Protein AF-0000000084929018 (afdb_homodimer)

Sequence (374 aa):
MTKAAHGTVGTSDTRLIVLRGNSASGKSSVAAGLREKFGRNLAIVAQDNLRRIVLRERDRPGGANIGLIDLTARYALDNGFHVVVEGILYADRYATMLQDLVRAHQGVTRCYYLDVPFEETVLQHATKPDAEYLTHVNEGHLRNWYREKDLLPNGLETVIDVASTLDDTVQQILAESGLDGILPIDRMTKAAHGTVGTSDTRLIVLRGNSASGKSSVAAGLREKFGRNLAIVAQDNLRRIVLRERDRPGGANIGLIDLTARYALDNGFHVVVEGILYADRYATMLQDLVRAHQGVTRCYYLDVPFEETVLQHATKPDAEYLTHVNEGHLRNWYREKDLLPNGLETVIDVASTLDDTVQQILAESGLDGILPIDR

pLDDT: mean 95.41, std 10.98, range [23.45, 99.0]

Secondary structure (DSSP, 8-state):
--------BS-TT-EEEEEEESTTSSHHHHHHHHHHHH-SSEEEEEHHIIIIIIS-----TT-HHHHHHHHHHHHHHHTT-EEEEEE---HHHHHHHHHHHHHHB-SEEEEEEEE--HHHHHHHHTT-S-HHHHHH--HHHHHHH--TT-PPGGG-EEEEETTS-HHHHHHHHHHHHTGGGS-----/--------BS-TT-EEEEEEESTTSSHHHHHHHHHHHH-SSEEEEEHHIIIIIIS-----TT-HHHHHHHHHHHHHHHTT-EEEEEE---HHHHHHHHHHHHHHB-SEEEEEEEE--HHHHHHHHTT-S-HHHHHH--HHHHHHH--TT-PPGGG-EEEEETTS-HHHHHHHHHHHHTGGGS-----

Nearest PDB structures (foldseek):
  2rhm-assembly1_A  TM=7.217E-01  e=1.029E-06  Chloroflexus aurantiacus J-10-fl
  4gp7-assembly1_B-2  TM=6.851E-01  e=2.202E-05  Acetivibrio thermocellus ATCC 27405
  3adb-assembly1_B  TM=6.236E-01  e=5.925E-06  Methanocaldococcus jannaschii DSM 2661
  4gp6-assembly1_B-2  TM=6.240E-01  e=7.608E-06  Acetivibrio thermocellus ATCC 27405
  4jst-assembly1_B  TM=6.797E-01  e=9.273E-05  Acetivibrio thermocellus ATCC 27405

Structure (mmCIF, N/CA/C/O backbone):
data_AF-0000000084929018-model_v1
#
loop_
_entity.id
_entity.type
_entity.pdbx_description
1 polymer 'Putative kinase'
#
loop_
_atom_site.group_PDB
_atom_site.id
_atom_site.type_symbol
_atom_site.label_atom_id
_atom_site.label_alt_id
_atom_site.label_comp_id
_atom_site.label_asym_id
_atom_site.label_entity_id
_atom_site.label_seq_id
_atom_site.pdbx_PDB_ins_code
_atom_site.Cartn_x
_atom_site.Cartn_y
_atom_site.Cartn_z
_atom_site.occupancy
_atom_site.B_iso_or_equiv
_atom_site.auth_seq_id
_atom_site.auth_comp_id
_atom_site.auth_asym_id
_atom_site.auth_atom_id
_atom_site.pdbx_PDB_model_num
ATOM 1 N N . MET A 1 1 ? -11.367 -5.188 27.672 1 23.45 1 MET A N 1
ATOM 2 C CA . MET A 1 1 ? -10.148 -5.742 27.078 1 23.45 1 MET A CA 1
ATOM 3 C C . MET A 1 1 ? -9.219 -4.633 26.609 1 23.45 1 MET A C 1
ATOM 5 O O . MET A 1 1 ? -9.578 -3.824 25.75 1 23.45 1 MET A O 1
ATOM 9 N N . THR A 1 2 ? -8.43 -4.074 27.453 1 24.3 2 THR A N 1
ATOM 10 C CA . THR A 1 2 ? -7.551 -2.916 27.328 1 24.3 2 THR A CA 1
ATOM 11 C C . THR A 1 2 ? -6.656 -3.045 26.109 1 24.3 2 THR A C 1
ATOM 13 O O . THR A 1 2 ? -5.949 -4.043 25.953 1 24.3 2 THR A O 1
ATOM 16 N N . LYS A 1 3 ? -6.977 -2.414 24.984 1 36 3 LYS A N 1
ATOM 17 C CA . LYS A 1 3 ? -6.199 -2.383 23.75 1 36 3 LYS A CA 1
ATOM 18 C C . LYS A 1 3 ? -4.703 -2.371 24.047 1 36 3 LYS A C 1
ATOM 20 O O . LYS A 1 3 ? -4.223 -1.533 24.812 1 36 3 LYS A O 1
ATOM 25 N N . ALA A 1 4 ? -3.992 -3.357 23.828 1 36.97 4 ALA A N 1
ATOM 26 C CA . ALA A 1 4 ? -2.574 -3.537 24.125 1 36.97 4 ALA A CA 1
ATOM 27 C C . ALA A 1 4 ? -1.819 -2.215 24.031 1 36.97 4 ALA A C 1
ATOM 29 O O . ALA A 1 4 ? -1.919 -1.512 23.016 1 36.97 4 ALA A O 1
ATOM 30 N N . ALA A 1 5 ? -1.623 -1.431 25 1 42.94 5 ALA A N 1
ATOM 31 C CA . ALA A 1 5 ? -0.753 -0.261 25.109 1 42.94 5 ALA A CA 1
ATOM 32 C C . ALA A 1 5 ? 0.385 -0.336 24.094 1 42.94 5 ALA A C 1
ATOM 34 O O . ALA A 1 5 ? 1.25 -1.212 24.188 1 42.94 5 ALA A O 1
ATOM 35 N N . HIS A 1 6 ? 0.033 -0.006 22.734 1 62.31 6 HIS A N 1
ATOM 36 C CA . HIS A 1 6 ? 1.113 -0.125 21.766 1 62.31 6 HIS A CA 1
ATOM 37 C C . HIS A 1 6 ? 2.385 0.551 22.266 1 62.31 6 HIS A C 1
ATOM 39 O O . HIS A 1 6 ? 2.344 1.691 22.734 1 62.31 6 HIS A O 1
ATOM 45 N N . GLY A 1 7 ? 3.375 -0.233 22.703 1 84.69 7 GLY A N 1
ATOM 46 C CA . GLY A 1 7 ? 4.703 0.218 23.094 1 84.69 7 GLY A CA 1
ATOM 47 C C . GLY A 1 7 ? 5.238 1.329 22.219 1 84.69 7 GLY A C 1
ATOM 48 O O . GLY A 1 7 ? 4.531 1.83 21.328 1 84.69 7 GLY A O 1
ATOM 49 N N . THR A 1 8 ? 6.238 1.938 22.594 1 97 8 THR A N 1
ATOM 50 C CA . THR A 1 8 ? 6.898 2.986 21.828 1 97 8 THR A CA 1
ATOM 51 C C . THR A 1 8 ? 7.211 2.502 20.422 1 97 8 THR A C 1
ATOM 53 O O . THR A 1 8 ? 7.293 1.297 20.172 1 97 8 THR A O 1
ATOM 56 N N . VAL A 1 9 ? 7.199 3.414 19.531 1 98.56 9 VAL A N 1
ATOM 57 C CA . VAL A 1 9 ? 7.457 3.094 18.141 1 98.56 9 VAL A CA 1
ATOM 58 C C . VAL A 1 9 ? 8.531 4.023 17.578 1 98.56 9 VAL A C 1
ATOM 60 O O . VAL A 1 9 ? 8.664 5.168 18.031 1 98.56 9 VAL A O 1
ATOM 63 N N . GLY A 1 10 ? 9.281 3.504 16.641 1 98.56 10 GLY A N 1
ATOM 64 C CA . GLY A 1 10 ? 10.359 4.293 16.078 1 98.56 10 GLY A CA 1
ATOM 65 C C . GLY A 1 10 ? 11.438 4.648 17.078 1 98.56 10 GLY A C 1
ATOM 66 O O . GLY A 1 10 ? 11.578 3.984 18.109 1 98.56 10 GLY A O 1
ATOM 67 N N . THR A 1 11 ? 12.32 5.57 16.734 1 98.44 11 THR A N 1
ATOM 68 C CA . THR A 1 11 ? 13.406 6.055 17.578 1 98.44 11 THR A CA 1
ATOM 69 C C . THR A 1 11 ? 1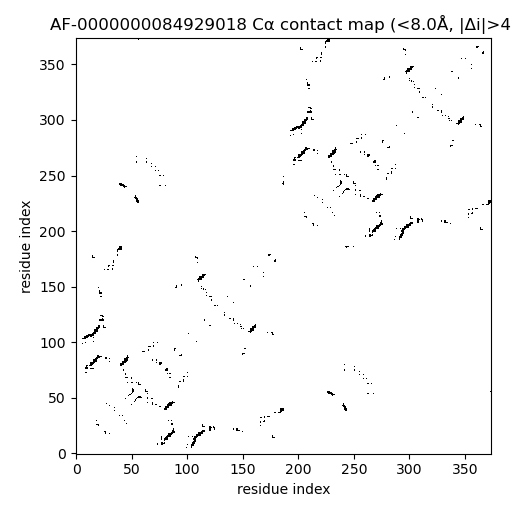3.445 7.582 17.578 1 98.44 11 THR A C 1
ATOM 71 O O . THR A 1 11 ? 12.672 8.227 16.875 1 98.44 11 THR A O 1
ATOM 74 N N . SER A 1 12 ? 14.359 8.109 18.344 1 98.12 12 SER A N 1
ATOM 75 C CA . SER A 1 12 ? 14.516 9.562 18.422 1 98.12 12 SER A CA 1
ATOM 76 C C . SER A 1 12 ? 14.953 10.141 17.078 1 98.12 12 SER A C 1
ATOM 78 O O . SER A 1 12 ? 14.812 11.336 16.828 1 98.12 12 SER A O 1
ATOM 80 N N . ASP A 1 13 ? 15.414 9.227 16.188 1 97.88 13 ASP A N 1
ATOM 81 C CA . ASP A 1 13 ? 15.945 9.695 14.906 1 97.88 13 ASP A CA 1
ATOM 82 C C . ASP A 1 13 ? 14.859 9.68 13.828 1 97.88 13 ASP A C 1
ATOM 84 O O . ASP A 1 13 ? 15.039 10.266 12.758 1 97.88 13 ASP A O 1
ATOM 88 N N . THR A 1 14 ? 13.766 9.023 14.062 1 98.69 14 THR A N 1
ATOM 89 C CA . THR A 1 14 ? 12.719 8.93 13.047 1 98.69 14 THR A CA 1
ATOM 90 C C . THR A 1 14 ? 11.781 10.133 13.125 1 98.69 14 THR A C 1
ATOM 92 O O . THR A 1 14 ? 11.617 10.727 14.195 1 98.69 14 THR A O 1
ATOM 95 N N . ARG A 1 15 ? 11.227 10.5 12.016 1 98.88 15 ARG A N 1
ATOM 96 C CA . ARG A 1 15 ? 10.227 11.562 11.898 1 98.88 15 ARG A CA 1
ATOM 97 C C . ARG A 1 15 ? 8.883 11 11.453 1 98.88 15 ARG A C 1
ATOM 99 O O . ARG A 1 15 ? 8.82 10.102 10.617 1 98.88 15 ARG A O 1
ATOM 106 N N . LEU A 1 16 ? 7.863 11.539 12.055 1 98.94 16 LEU A N 1
ATOM 107 C CA . LEU A 1 16 ? 6.488 11.203 11.688 1 98.94 16 LEU A CA 1
ATOM 108 C C . LEU A 1 16 ? 5.703 12.453 11.312 1 98.94 16 LEU A C 1
ATOM 110 O O . LEU A 1 16 ? 5.613 13.398 12.094 1 98.94 16 LEU A O 1
ATOM 114 N N . ILE A 1 17 ? 5.215 12.461 10.117 1 98.94 17 ILE A N 1
ATOM 115 C CA . ILE A 1 17 ? 4.367 13.547 9.625 1 98.94 17 ILE A CA 1
ATOM 116 C C . ILE A 1 17 ? 2.969 13.008 9.328 1 98.94 17 ILE A C 1
ATOM 118 O O . ILE A 1 17 ? 2.816 12.016 8.609 1 98.94 17 ILE A O 1
ATOM 122 N N . VAL A 1 18 ? 1.986 13.594 9.906 1 98.94 18 VAL A N 1
ATOM 123 C CA . VAL A 1 18 ? 0.594 13.297 9.586 1 98.94 18 VAL A CA 1
ATOM 124 C C . VAL A 1 18 ? -0.006 14.445 8.773 1 98.94 18 VAL A C 1
ATOM 126 O O . VAL A 1 18 ? 0.075 15.609 9.18 1 98.94 18 VAL A O 1
ATOM 129 N N . LEU A 1 19 ? -0.523 14.125 7.633 1 98.88 19 LEU A N 1
ATOM 130 C CA . LEU A 1 19 ? -1.09 15.102 6.711 1 98.88 19 LEU A CA 1
ATOM 131 C C . LEU A 1 19 ? -2.545 14.773 6.395 1 98.88 19 LEU A C 1
ATOM 133 O O . LEU A 1 19 ? -2.83 13.789 5.703 1 98.88 19 LEU A O 1
ATOM 137 N N . ARG A 1 20 ? -3.459 15.609 6.914 1 98.88 20 ARG A N 1
ATOM 138 C CA . ARG A 1 20 ? -4.891 15.414 6.707 1 98.88 20 ARG A CA 1
ATOM 139 C C . ARG A 1 20 ? -5.488 16.562 5.91 1 98.88 20 ARG A C 1
ATOM 141 O O . ARG A 1 20 ? -4.879 17.641 5.789 1 98.88 20 ARG A O 1
ATOM 148 N N . GLY A 1 21 ? -6.645 16.328 5.391 1 98.69 21 GLY A N 1
ATOM 149 C CA . GLY A 1 21 ? -7.41 17.297 4.617 1 98.69 21 GLY A CA 1
ATOM 150 C C . GLY A 1 21 ? -8.422 16.641 3.688 1 98.69 21 GLY A C 1
ATOM 151 O O . GLY A 1 21 ? -8.359 15.438 3.443 1 98.69 21 GLY A O 1
ATOM 152 N N . ASN A 1 22 ? -9.289 17.5 3.131 1 98.5 22 ASN A N 1
ATOM 153 C CA . ASN A 1 22 ? -10.336 16.984 2.256 1 98.5 22 ASN A CA 1
ATOM 154 C C . ASN A 1 22 ? -9.766 16.5 0.926 1 98.5 22 ASN A C 1
ATOM 156 O O . ASN A 1 22 ? -8.602 16.75 0.613 1 98.5 22 ASN A O 1
ATOM 160 N N . SER A 1 23 ? -10.625 15.672 0.215 1 97.44 23 SER A N 1
ATOM 161 C CA . SER A 1 23 ? -10.234 15.219 -1.117 1 97.44 23 SER A CA 1
ATOM 162 C C . SER A 1 23 ? -9.812 16.391 -2 1 97.44 23 SER A C 1
ATOM 164 O O . SER A 1 23 ? -10.445 17.438 -1.98 1 97.44 23 SER A O 1
ATOM 166 N N . ALA A 1 24 ? -8.656 16.266 -2.701 1 97.06 24 ALA A N 1
ATOM 167 C CA . ALA A 1 24 ? -8.125 17.234 -3.654 1 97.06 24 ALA A CA 1
ATOM 168 C C . ALA A 1 24 ? -7.594 18.469 -2.938 1 97.06 24 ALA A C 1
ATOM 170 O O . ALA A 1 24 ? -7.5 19.547 -3.529 1 97.06 24 ALA A O 1
ATOM 171 N N . SER A 1 25 ? -7.305 18.359 -1.598 1 97.94 25 SER A N 1
ATOM 172 C CA . SER A 1 25 ? -6.742 19.469 -0.844 1 97.94 25 SER A CA 1
ATOM 173 C C . SER A 1 25 ? -5.238 19.578 -1.061 1 97.94 25 SER A C 1
ATOM 175 O O . SER A 1 25 ? -4.613 20.562 -0.653 1 97.94 25 SER A O 1
ATOM 177 N N . GLY A 1 26 ? -4.613 18.547 -1.639 1 97.31 26 GLY A N 1
ATOM 178 C CA . GLY A 1 26 ? -3.199 18.625 -1.965 1 97.31 26 GLY A CA 1
ATOM 179 C C . GLY A 1 26 ? -2.338 17.734 -1.097 1 97.31 26 GLY A C 1
ATOM 180 O O . GLY A 1 26 ? -1.11 17.734 -1.213 1 97.31 26 GLY A O 1
ATOM 181 N N . LYS A 1 27 ? -2.908 16.891 -0.254 1 98 27 LYS A N 1
ATOM 182 C CA . LYS A 1 27 ? -2.176 16.047 0.675 1 98 27 LYS A CA 1
ATOM 183 C C . LYS A 1 27 ? -1.179 15.148 -0.064 1 98 27 LYS A C 1
ATOM 185 O O . LYS A 1 27 ? -0.004 15.086 0.304 1 98 27 LYS A O 1
ATOM 190 N N . SER A 1 28 ? -1.717 14.469 -1.092 1 97.81 28 SER A N 1
ATOM 191 C CA . SER A 1 28 ? -0.87 13.531 -1.817 1 97.81 28 SER A CA 1
ATOM 192 C C . SER A 1 28 ? 0.256 14.25 -2.551 1 97.81 28 SER A C 1
ATOM 194 O O . SER A 1 28 ? 1.373 13.734 -2.643 1 97.81 28 SER A O 1
ATOM 196 N N . SER A 1 29 ? -0.028 15.445 -3.061 1 97.69 29 SER A N 1
ATOM 197 C CA . SER A 1 29 ? 0.997 16.25 -3.721 1 97.69 29 SER A CA 1
ATOM 198 C C . SER A 1 29 ? 2.072 16.688 -2.734 1 97.69 29 SER A C 1
ATOM 200 O O . SER A 1 29 ? 3.262 16.672 -3.055 1 97.69 29 SER A O 1
ATOM 202 N N . VAL A 1 30 ? 1.636 17.094 -1.554 1 98.81 30 VAL A N 1
ATOM 203 C CA . VAL A 1 30 ? 2.594 17.5 -0.531 1 98.81 30 VAL A CA 1
ATOM 204 C C . VAL A 1 30 ? 3.459 16.312 -0.127 1 98.81 30 VAL A C 1
ATOM 206 O O . VAL A 1 30 ? 4.684 16.438 -0.027 1 98.81 30 VAL A O 1
ATOM 209 N N . ALA A 1 31 ? 2.863 15.148 0.119 1 98.88 31 ALA A N 1
ATOM 210 C CA . ALA A 1 31 ? 3.609 13.938 0.475 1 98.88 31 ALA A CA 1
ATOM 211 C C . ALA A 1 31 ? 4.633 13.594 -0.602 1 98.88 31 ALA A C 1
ATOM 213 O O . ALA A 1 31 ? 5.793 13.297 -0.295 1 98.88 31 ALA A O 1
ATOM 214 N N . ALA A 1 32 ? 4.199 13.656 -1.852 1 98.25 32 ALA A N 1
ATOM 215 C CA . ALA A 1 32 ? 5.098 13.375 -2.971 1 98.25 32 ALA A CA 1
ATOM 216 C C . ALA A 1 32 ? 6.234 14.391 -3.027 1 98.25 32 ALA A C 1
ATOM 218 O O . ALA A 1 32 ? 7.383 14.031 -3.291 1 98.25 32 ALA A O 1
ATOM 219 N N . GLY A 1 33 ? 5.863 15.664 -2.805 1 98.69 33 GLY A N 1
ATOM 220 C CA . GLY A 1 33 ? 6.875 16.719 -2.775 1 98.69 33 GLY A CA 1
ATOM 221 C C . GLY A 1 33 ? 7.91 16.516 -1.685 1 98.69 33 GLY A C 1
ATOM 222 O O . GLY A 1 33 ? 9.102 16.75 -1.902 1 98.69 33 GLY A O 1
ATOM 223 N N . LEU A 1 34 ? 7.465 16.109 -0.514 1 98.81 34 LEU A N 1
ATOM 224 C CA . LEU A 1 34 ? 8.375 15.82 0.587 1 98.81 34 LEU A CA 1
ATOM 225 C C . LEU A 1 34 ? 9.367 14.719 0.199 1 98.81 34 LEU A C 1
ATOM 227 O O . LEU A 1 34 ? 10.57 14.859 0.426 1 98.81 34 LEU A O 1
ATOM 231 N N . ARG A 1 35 ? 8.836 13.656 -0.382 1 98.38 35 ARG A N 1
ATOM 232 C CA . ARG A 1 35 ? 9.695 12.539 -0.752 1 98.38 35 ARG A CA 1
ATOM 233 C C . ARG A 1 35 ? 10.648 12.93 -1.874 1 98.38 35 ARG A C 1
ATOM 235 O O . ARG A 1 35 ? 11.805 12.492 -1.898 1 98.38 35 ARG A O 1
ATOM 242 N N . GLU A 1 36 ? 10.164 13.719 -2.816 1 97.56 36 GLU A N 1
ATOM 243 C CA . GLU A 1 36 ? 11.016 14.18 -3.908 1 97.56 36 GLU A CA 1
ATOM 244 C C . GLU A 1 36 ? 12.188 15 -3.385 1 97.56 36 GLU A C 1
ATOM 246 O O . GLU A 1 36 ? 13.328 14.812 -3.82 1 97.56 36 GLU A O 1
ATOM 251 N N . LYS A 1 37 ? 11.938 15.875 -2.492 1 97.88 37 LYS A N 1
ATOM 252 C CA . LYS A 1 37 ? 12.969 16.766 -1.959 1 97.88 37 LYS A CA 1
ATOM 253 C C . LYS A 1 37 ? 13.883 16.016 -0.99 1 97.88 37 LYS A C 1
ATOM 255 O O . LYS A 1 37 ? 15.094 16.234 -0.985 1 97.88 37 LYS A O 1
ATOM 260 N N . PHE A 1 38 ? 13.391 15.156 -0.154 1 98.12 38 PHE A N 1
ATOM 261 C CA . PHE A 1 38 ? 14.156 14.445 0.861 1 98.12 38 PHE A CA 1
ATOM 262 C C . PHE A 1 38 ? 14.945 13.297 0.238 1 98.12 38 PHE A C 1
ATOM 264 O O . PHE A 1 38 ? 16.141 13.141 0.499 1 98.12 38 PHE A O 1
ATOM 271 N N . GLY A 1 39 ? 14.133 12.453 -0.553 1 96.38 39 GLY A N 1
ATOM 272 C CA . GLY A 1 39 ? 14.734 11.273 -1.151 1 96.38 39 GLY A CA 1
ATOM 273 C C . GLY A 1 39 ? 14.273 9.977 -0.508 1 96.38 39 GLY A C 1
ATOM 274 O O . GLY A 1 39 ? 13.125 9.875 -0.06 1 96.38 39 GLY A O 1
ATOM 275 N N . ARG A 1 40 ? 15.133 8.961 -0.528 1 96 40 ARG A N 1
ATOM 276 C CA . ARG A 1 40 ? 14.766 7.648 -0.015 1 96 40 ARG A CA 1
ATOM 277 C C . ARG A 1 40 ? 14.828 7.617 1.509 1 96 40 ARG A C 1
ATOM 279 O O . ARG A 1 40 ? 15.383 8.523 2.131 1 96 40 ARG A O 1
ATOM 286 N N . ASN A 1 41 ? 14.164 6.574 2.035 1 97.75 41 ASN A N 1
ATOM 287 C CA . ASN A 1 41 ? 14.047 6.371 3.475 1 97.75 41 ASN A CA 1
ATOM 288 C C . ASN A 1 41 ? 12.93 7.219 4.074 1 97.75 41 ASN A C 1
ATOM 290 O O . ASN A 1 41 ? 12.922 7.48 5.277 1 97.75 41 ASN A O 1
ATOM 294 N N . LEU A 1 42 ? 12.062 7.738 3.289 1 98.81 42 LEU A N 1
ATOM 295 C CA . LEU A 1 42 ? 10.797 8.352 3.676 1 98.81 42 LEU A CA 1
ATOM 296 C C . LEU A 1 42 ? 9.617 7.551 3.133 1 98.81 42 LEU A C 1
ATOM 298 O O . LEU A 1 42 ? 9.336 7.586 1.934 1 98.81 42 LEU A O 1
ATOM 302 N N . ALA A 1 43 ? 8.977 6.863 4.031 1 98.94 43 ALA A N 1
ATOM 303 C CA . ALA A 1 43 ? 7.812 6.07 3.652 1 98.94 43 ALA A CA 1
ATOM 304 C C . ALA A 1 43 ? 6.559 6.938 3.594 1 98.94 43 ALA A C 1
ATOM 306 O O . ALA A 1 43 ? 6.395 7.859 4.395 1 98.94 43 ALA A O 1
ATOM 307 N N . ILE A 1 44 ? 5.738 6.668 2.629 1 98.94 44 ILE A N 1
ATOM 308 C CA . ILE A 1 44 ? 4.434 7.316 2.551 1 98.94 44 ILE A CA 1
ATOM 309 C C . ILE A 1 44 ? 3.33 6.281 2.764 1 98.94 44 ILE A C 1
ATOM 311 O O . ILE A 1 44 ? 3.182 5.348 1.971 1 98.94 44 ILE A O 1
ATOM 315 N N . VAL A 1 45 ? 2.623 6.422 3.818 1 98.94 45 VAL A N 1
ATOM 316 C CA . VAL A 1 45 ? 1.475 5.59 4.168 1 98.94 45 VAL A CA 1
ATOM 317 C C . VAL A 1 45 ? 0.182 6.348 3.869 1 98.94 45 VAL A C 1
ATOM 319 O O . VAL A 1 45 ? -0.32 7.09 4.715 1 98.94 45 VAL A O 1
ATOM 322 N N . ALA A 1 46 ? -0.331 6.102 2.697 1 98.94 46 ALA A N 1
ATOM 323 C CA . ALA A 1 46 ? -1.521 6.812 2.236 1 98.94 46 ALA A CA 1
ATOM 324 C C . ALA A 1 46 ? -2.789 6.023 2.551 1 98.94 46 ALA A C 1
ATOM 326 O O . ALA A 1 46 ? -2.865 4.824 2.277 1 98.94 46 ALA A O 1
ATOM 327 N N . GLN A 1 47 ? -3.74 6.691 3.094 1 98.75 47 GLN A N 1
ATOM 328 C CA . GLN A 1 47 ? -5.02 6.074 3.428 1 98.75 47 GLN A CA 1
ATOM 329 C C . GLN A 1 47 ? -5.602 5.332 2.23 1 98.75 47 GLN A C 1
ATOM 331 O O . GLN A 1 47 ? -6.004 4.172 2.35 1 98.75 47 GLN A O 1
ATOM 336 N N . ASP A 1 48 ? -5.637 5.98 1.065 1 97.5 48 ASP A N 1
ATOM 337 C CA . ASP A 1 48 ? -6.32 5.414 -0.093 1 97.5 48 ASP A CA 1
ATOM 338 C C . ASP A 1 48 ? -5.543 4.234 -0.667 1 97.5 48 ASP A C 1
ATOM 340 O O . ASP A 1 48 ? -6.133 3.316 -1.241 1 97.5 48 ASP A O 1
ATOM 344 N N . ASN A 1 49 ? -4.234 4.246 -0.536 1 98.62 49 ASN A N 1
ATOM 345 C CA . ASN A 1 49 ? -3.441 3.107 -0.991 1 98.62 49 ASN A CA 1
ATOM 346 C C . ASN A 1 49 ? -3.785 1.841 -0.213 1 98.62 49 ASN A C 1
ATOM 348 O O . ASN A 1 49 ? -4.043 0.793 -0.808 1 98.62 49 ASN A O 1
ATOM 352 N N . LEU A 1 50 ? -3.812 1.96 1.102 1 98.88 50 LEU A N 1
ATOM 353 C CA . LEU A 1 50 ? -4.059 0.784 1.931 1 98.88 50 LEU A CA 1
ATOM 354 C C . LEU A 1 50 ? -5.539 0.422 1.935 1 98.88 50 LEU A C 1
ATOM 356 O O . LEU A 1 50 ? -5.895 -0.755 1.852 1 98.88 50 LEU A O 1
ATOM 360 N N . ARG A 1 51 ? -6.418 1.402 1.938 1 98.56 51 ARG A N 1
ATOM 361 C CA . ARG A 1 51 ? -7.852 1.143 2.039 1 98.56 51 ARG A CA 1
ATOM 362 C C . ARG A 1 51 ? -8.422 0.674 0.703 1 98.56 51 ARG A C 1
ATOM 364 O O . ARG A 1 51 ? -9.133 -0.327 0.644 1 98.56 51 ARG A O 1
ATOM 371 N N . ARG A 1 52 ? -8.07 1.381 -0.426 1 97.19 52 ARG A N 1
ATOM 372 C CA . ARG A 1 52 ? -8.688 1.086 -1.717 1 97.19 52 ARG A CA 1
ATOM 373 C C . ARG A 1 52 ? -7.859 0.07 -2.496 1 97.19 52 ARG A C 1
ATOM 375 O O . ARG A 1 52 ? -8.398 -0.903 -3.025 1 97.19 52 ARG A O 1
ATOM 382 N N . ILE A 1 53 ? -6.562 0.293 -2.504 1 98.12 53 ILE A N 1
ATOM 383 C CA . ILE A 1 53 ? -5.727 -0.506 -3.395 1 98.12 53 ILE A CA 1
ATOM 384 C C . ILE A 1 53 ? -5.434 -1.859 -2.752 1 98.12 53 ILE A C 1
ATOM 386 O O . ILE A 1 53 ? -5.578 -2.902 -3.395 1 98.12 53 ILE A O 1
ATOM 390 N N . VAL A 1 54 ? -5.117 -1.873 -1.47 1 98.88 54 VAL A N 1
ATOM 391 C CA . VAL A 1 54 ? -4.773 -3.135 -0.823 1 98.88 54 VAL A CA 1
ATOM 392 C C . VAL A 1 54 ? -6.051 -3.867 -0.41 1 98.88 54 VAL A C 1
ATOM 394 O O . VAL A 1 54 ? -6.32 -4.973 -0.885 1 98.88 54 VAL A O 1
ATOM 397 N N . LEU A 1 55 ? -6.918 -3.227 0.347 1 98.88 55 LEU A N 1
ATOM 398 C CA . LEU A 1 55 ? -8.008 -3.943 0.997 1 98.88 55 LEU A CA 1
ATOM 399 C C . LEU A 1 55 ? -9.289 -3.855 0.168 1 98.88 55 LEU A C 1
ATOM 401 O O . LEU A 1 55 ? -10.195 -4.668 0.339 1 98.88 55 LEU A O 1
ATOM 405 N N . ARG A 1 56 ? -9.414 -2.836 -0.698 1 98.12 56 ARG A N 1
ATOM 406 C CA . ARG A 1 56 ? -10.664 -2.504 -1.379 1 98.12 56 ARG A CA 1
ATOM 407 C C . ARG A 1 56 ? -11.812 -2.404 -0.387 1 98.12 56 ARG A C 1
ATOM 409 O O . ARG A 1 56 ? -12.867 -3.018 -0.586 1 98.12 56 ARG A O 1
ATOM 416 N N . GLU A 1 57 ? -11.602 -1.628 0.641 1 98.06 57 GLU A N 1
ATOM 417 C CA . GLU A 1 57 ? -12.562 -1.425 1.723 1 98.06 57 GLU A CA 1
ATOM 418 C C . GLU A 1 57 ? -13.188 -0.036 1.649 1 98.06 57 GLU A C 1
ATOM 420 O O . GLU A 1 57 ? -12.531 0.931 1.264 1 98.06 57 GLU A O 1
ATOM 425 N N . ARG A 1 58 ? -14.43 0.062 1.998 1 96.06 58 ARG A N 1
ATOM 426 C CA . ARG A 1 58 ? -15.062 1.367 2.125 1 96.06 58 ARG A CA 1
ATOM 427 C C . ARG A 1 58 ? -14.562 2.107 3.359 1 96.06 58 ARG A C 1
ATOM 429 O O . ARG A 1 58 ? -14.031 1.492 4.285 1 96.06 58 ARG A O 1
ATOM 436 N N . ASP A 1 59 ? -14.664 3.385 3.289 1 95.56 59 ASP A N 1
ATOM 437 C CA . ASP A 1 59 ? -14.289 4.176 4.457 1 95.56 59 ASP A CA 1
ATOM 438 C C . ASP A 1 59 ? -15.406 4.195 5.492 1 95.56 59 ASP A C 1
ATOM 440 O O . ASP A 1 59 ? -16.297 5.043 5.434 1 95.56 59 ASP A O 1
ATOM 444 N N . ARG A 1 60 ? -15.312 3.271 6.461 1 95.06 60 ARG A N 1
ATOM 445 C CA . ARG A 1 60 ? -16.312 3.113 7.52 1 95.06 60 ARG A CA 1
ATOM 446 C C . ARG A 1 60 ? -15.648 3.105 8.891 1 95.06 60 ARG A C 1
ATOM 448 O O . ARG A 1 60 ? -14.469 2.785 9.023 1 95.06 60 ARG A O 1
ATOM 455 N N . PRO A 1 61 ? -16.484 3.543 9.898 1 95.56 61 PRO A N 1
ATOM 456 C CA . PRO A 1 61 ? -15.93 3.418 11.25 1 95.56 61 PRO A CA 1
ATOM 457 C C . PRO A 1 61 ? -15.531 1.986 11.602 1 95.56 61 PRO A C 1
ATOM 459 O O . PRO A 1 61 ? -16.25 1.04 11.25 1 95.56 61 PRO A O 1
ATOM 462 N N . GLY A 1 62 ? -14.383 1.856 12.156 1 95.81 62 GLY A N 1
ATOM 463 C CA . GLY A 1 62 ? -13.953 0.55 12.625 1 95.81 62 GLY A CA 1
ATOM 464 C C . GLY A 1 62 ? -13.391 -0.323 11.516 1 95.81 62 GLY A C 1
ATOM 465 O O . GLY A 1 62 ? -13.141 -1.512 11.719 1 95.81 62 GLY A O 1
ATOM 466 N N . GLY A 1 63 ? -13.234 0.178 10.344 1 97.25 63 GLY A N 1
ATOM 467 C CA . GLY A 1 63 ? -12.719 -0.595 9.227 1 97.25 63 GLY A CA 1
ATOM 468 C C . GLY A 1 63 ? -11.32 -1.131 9.477 1 97.25 63 GLY A C 1
ATOM 469 O O . GLY A 1 63 ? -10.547 -0.547 10.242 1 97.25 63 GLY A O 1
ATOM 470 N N . ALA A 1 64 ? -10.945 -2.172 8.805 1 98.44 64 ALA A N 1
ATOM 471 C CA . ALA A 1 64 ? -9.641 -2.814 8.93 1 98.44 64 ALA A CA 1
ATOM 472 C C . ALA A 1 64 ? -8.523 -1.883 8.469 1 98.44 64 ALA A C 1
ATOM 474 O O . ALA A 1 64 ? -7.398 -1.968 8.953 1 98.44 64 ALA A O 1
ATOM 475 N N . ASN A 1 65 ? -8.898 -0.974 7.539 1 98.69 65 ASN A N 1
ATOM 476 C CA . ASN A 1 65 ? -7.883 -0.074 6.996 1 98.69 65 ASN A CA 1
ATOM 477 C C . ASN A 1 65 ? -7.273 0.804 8.086 1 98.69 65 ASN A C 1
ATOM 479 O O . ASN A 1 65 ? -6.105 1.184 8 1 98.69 65 ASN A O 1
ATOM 483 N N . ILE A 1 66 ? -8.047 1.113 9.125 1 98.75 66 ILE A N 1
ATOM 484 C CA . ILE A 1 66 ? -7.559 1.969 10.203 1 98.75 66 ILE A CA 1
ATOM 485 C C . ILE A 1 66 ? -6.375 1.3 10.898 1 98.75 66 ILE A C 1
ATOM 487 O O . ILE A 1 66 ? -5.316 1.913 11.062 1 98.75 66 ILE A O 1
ATOM 491 N N . GLY A 1 67 ? -6.531 0.034 11.258 1 98.62 67 GLY A N 1
ATOM 492 C CA . GLY A 1 67 ? -5.445 -0.71 11.883 1 98.62 67 GLY A CA 1
ATOM 493 C C . GLY A 1 67 ? -4.281 -0.955 10.945 1 98.62 67 GLY A C 1
ATOM 494 O O . GLY A 1 67 ? -3.123 -0.965 11.367 1 98.62 67 GLY A O 1
ATOM 495 N N . LEU A 1 68 ? -4.57 -1.15 9.664 1 98.88 68 LEU A N 1
ATOM 496 C CA . LEU A 1 68 ? -3.506 -1.419 8.703 1 98.88 68 LEU A CA 1
ATOM 497 C C . LEU A 1 68 ? -2.623 -0.191 8.508 1 98.88 68 LEU A C 1
ATOM 499 O O . LEU A 1 68 ? -1.403 -0.313 8.375 1 98.88 68 LEU A O 1
ATOM 503 N N . ILE A 1 69 ? -3.25 0.997 8.453 1 98.88 69 ILE A N 1
ATOM 504 C CA . ILE A 1 69 ? -2.494 2.24 8.359 1 98.88 69 ILE A CA 1
ATOM 505 C C . ILE A 1 69 ? -1.563 2.373 9.57 1 98.88 69 ILE A C 1
ATOM 507 O O . ILE A 1 69 ? -0.375 2.66 9.414 1 98.88 69 ILE A O 1
ATOM 511 N N . ASP A 1 70 ? -2.117 2.105 10.75 1 98.81 70 ASP A N 1
ATOM 512 C CA . ASP A 1 70 ? -1.333 2.16 11.984 1 98.81 70 ASP A CA 1
ATOM 513 C C . ASP A 1 70 ? -0.172 1.169 11.938 1 98.81 70 ASP A C 1
ATOM 515 O O . ASP A 1 70 ? 0.978 1.54 12.18 1 98.81 70 ASP A O 1
ATOM 519 N N . LEU A 1 71 ? -0.466 -0.037 11.602 1 98.62 71 LEU A N 1
ATOM 520 C CA . LEU A 1 71 ? 0.514 -1.116 11.555 1 98.62 71 LEU A CA 1
ATOM 521 C C . LEU A 1 71 ? 1.637 -0.794 10.578 1 98.62 71 LEU A C 1
ATOM 523 O O . LEU A 1 71 ? 2.812 -1.003 10.883 1 98.62 71 LEU A O 1
ATOM 527 N N . THR A 1 72 ? 1.289 -0.285 9.438 1 98.94 72 THR A N 1
ATOM 528 C CA . THR A 1 72 ? 2.26 0.026 8.391 1 98.94 72 THR A CA 1
ATOM 529 C C . THR A 1 72 ? 3.176 1.168 8.828 1 98.94 72 THR A C 1
ATOM 531 O O . THR A 1 72 ? 4.395 1.092 8.664 1 98.94 72 THR A O 1
ATOM 534 N N . ALA A 1 73 ? 2.549 2.205 9.398 1 98.94 73 ALA A N 1
ATOM 535 C CA . ALA A 1 73 ? 3.338 3.336 9.883 1 98.94 73 ALA A CA 1
ATOM 536 C C . ALA A 1 73 ? 4.324 2.9 10.961 1 98.94 73 ALA A C 1
ATOM 538 O O . ALA A 1 73 ? 5.504 3.25 10.914 1 98.94 73 ALA A O 1
ATOM 539 N N . ARG A 1 74 ? 3.852 2.105 11.922 1 98.88 74 ARG A N 1
ATOM 540 C CA . ARG A 1 74 ? 4.699 1.631 13.008 1 98.88 74 ARG A CA 1
ATOM 541 C C . ARG A 1 74 ? 5.828 0.75 12.484 1 98.88 74 ARG A C 1
ATOM 543 O O . ARG A 1 74 ? 6.977 0.891 12.906 1 98.88 74 ARG A O 1
ATOM 550 N N . TYR A 1 75 ? 5.52 -0.115 11.602 1 98.88 75 TYR A N 1
ATOM 551 C CA . TYR A 1 75 ? 6.523 -0.999 11.023 1 98.88 75 TYR A CA 1
ATOM 552 C C . TYR A 1 75 ? 7.637 -0.198 10.359 1 98.88 75 TYR A C 1
ATOM 554 O O . TYR A 1 75 ? 8.82 -0.475 10.57 1 98.88 75 TYR A O 1
ATOM 562 N N . ALA A 1 76 ? 7.195 0.804 9.5 1 98.88 76 ALA A N 1
ATOM 563 C CA . ALA A 1 76 ? 8.18 1.626 8.805 1 98.88 76 ALA A CA 1
ATOM 564 C C . ALA A 1 76 ? 9.062 2.385 9.797 1 98.88 76 ALA A C 1
ATOM 566 O O . ALA A 1 76 ? 10.289 2.402 9.664 1 98.88 76 ALA A O 1
ATOM 567 N N . LEU A 1 77 ? 8.414 2.953 10.805 1 98.88 77 LEU A N 1
ATOM 568 C CA . LEU A 1 77 ? 9.148 3.691 11.82 1 98.88 77 LEU A CA 1
ATOM 569 C C . LEU A 1 77 ? 10.125 2.777 12.562 1 98.88 77 LEU A C 1
ATOM 571 O O . LEU A 1 77 ? 11.281 3.139 12.766 1 98.88 77 LEU A O 1
ATOM 575 N N . ASP A 1 78 ? 9.719 1.607 12.914 1 98.75 78 ASP A N 1
ATOM 576 C CA . ASP A 1 78 ? 10.531 0.662 13.664 1 98.75 78 ASP A CA 1
ATOM 577 C C . ASP A 1 78 ? 11.688 0.132 12.812 1 98.75 78 ASP A C 1
ATOM 579 O O . ASP A 1 78 ? 12.664 -0.396 13.352 1 98.75 78 ASP A O 1
ATOM 583 N N . ASN A 1 79 ? 11.5 0.234 11.539 1 98.44 79 ASN A N 1
ATOM 584 C CA . ASN A 1 79 ? 12.578 -0.183 10.641 1 98.44 79 ASN A CA 1
ATOM 585 C C . ASN A 1 79 ? 13.406 1.007 10.172 1 98.44 79 ASN A C 1
ATOM 587 O O . ASN A 1 79 ? 14.102 0.924 9.156 1 98.44 79 ASN A O 1
ATOM 591 N N . GLY A 1 80 ? 13.242 2.174 10.812 1 98.25 80 GLY A N 1
ATOM 592 C CA . GLY A 1 80 ? 14.156 3.293 10.656 1 98.25 80 GLY A CA 1
ATOM 593 C C . GLY A 1 80 ? 13.734 4.254 9.555 1 98.25 80 GLY A C 1
ATOM 594 O O . GLY A 1 80 ? 14.492 5.152 9.188 1 98.25 80 GLY A O 1
ATOM 595 N N . PHE A 1 81 ? 12.602 4.082 8.977 1 98.81 81 PHE A N 1
ATOM 596 C CA . PHE A 1 81 ? 12.094 5.035 7.996 1 98.81 81 PHE A CA 1
ATOM 597 C C . PHE A 1 81 ? 11.492 6.258 8.688 1 98.81 81 PHE A C 1
ATOM 599 O O . PHE A 1 81 ? 10.953 6.148 9.789 1 98.81 81 PHE A O 1
ATOM 606 N N . HIS A 1 82 ? 11.633 7.383 8.086 1 98.94 82 HIS A N 1
ATOM 607 C CA . HIS A 1 82 ? 10.672 8.453 8.344 1 98.94 82 HIS A CA 1
ATOM 608 C C . HIS A 1 82 ? 9.336 8.172 7.66 1 98.94 82 HIS A C 1
ATOM 610 O O . HIS A 1 82 ? 9.281 7.422 6.684 1 98.94 82 HIS A O 1
ATOM 616 N N . VAL A 1 83 ? 8.273 8.758 8.203 1 98.94 83 VAL A N 1
ATOM 617 C CA . VAL A 1 83 ? 6.977 8.336 7.691 1 98.94 83 VAL A CA 1
ATOM 618 C C . VAL A 1 83 ? 6.07 9.555 7.508 1 98.94 83 VAL A C 1
ATOM 620 O O . VAL A 1 83 ? 6.016 10.43 8.375 1 98.94 83 VAL A O 1
ATOM 623 N N . VAL A 1 84 ? 5.426 9.617 6.379 1 99 84 VAL A N 1
ATOM 624 C CA . VAL A 1 84 ? 4.277 10.484 6.156 1 99 84 VAL A CA 1
ATOM 625 C C . VAL A 1 84 ? 3 9.648 6.098 1 99 84 VAL A C 1
ATOM 627 O O . VAL A 1 84 ? 2.869 8.766 5.25 1 99 84 VAL A O 1
ATOM 630 N N . VAL A 1 85 ? 2.113 9.875 7.008 1 98.94 85 VAL A N 1
ATOM 631 C CA . VAL A 1 85 ? 0.759 9.344 6.922 1 98.94 85 VAL A CA 1
ATOM 632 C C . VAL A 1 85 ? -0.174 10.391 6.324 1 98.94 85 VAL A C 1
ATOM 634 O O . VAL A 1 85 ? -0.275 11.508 6.84 1 98.94 85 VAL A O 1
ATOM 637 N N . GLU A 1 86 ? -0.844 10.039 5.219 1 98.88 86 GLU A N 1
ATOM 638 C CA . GLU A 1 86 ? -1.678 11.086 4.633 1 98.88 86 GLU A CA 1
ATOM 639 C C . GLU A 1 86 ? -3.029 10.531 4.191 1 98.88 86 GLU A C 1
ATOM 641 O O . GLU A 1 86 ? -3.127 9.367 3.785 1 98.88 86 GLU A O 1
ATOM 646 N N . GLY A 1 87 ? -4.039 11.281 4.238 1 98.81 87 GLY A N 1
ATOM 647 C CA . GLY A 1 87 ? -5.395 10.961 3.82 1 98.81 87 GLY A CA 1
ATOM 648 C C . GLY A 1 87 ? -6.434 11.93 4.344 1 98.81 87 GLY A C 1
ATOM 649 O O . GLY A 1 87 ? -6.102 12.859 5.082 1 98.81 87 GLY A O 1
ATOM 650 N N . ILE A 1 88 ? -7.637 11.75 3.859 1 98.75 88 ILE A N 1
ATOM 651 C CA . ILE A 1 88 ? -8.719 12.492 4.504 1 98.75 88 ILE A CA 1
ATOM 652 C C . ILE A 1 88 ? -8.711 12.211 6.008 1 98.75 88 ILE A C 1
ATOM 654 O O . ILE A 1 88 ? -8.633 13.133 6.816 1 98.75 88 ILE A O 1
ATOM 658 N N . LEU A 1 89 ? -8.742 10.898 6.363 1 98.56 89 LEU A N 1
ATOM 659 C CA . LEU A 1 89 ? -8.578 10.492 7.75 1 98.56 89 LEU A CA 1
ATOM 660 C C . LEU A 1 89 ? -9.492 11.289 8.672 1 98.56 89 LEU A C 1
ATOM 662 O O . LEU A 1 89 ? -9.023 11.992 9.562 1 98.56 89 LEU A O 1
ATOM 666 N N . TYR A 1 90 ? -10.734 11.047 8.461 1 98.69 90 TYR A N 1
ATOM 667 C CA . TYR A 1 90 ? -11.75 11.75 9.242 1 98.69 90 TYR A CA 1
ATOM 668 C C . TYR A 1 90 ? -11.438 11.68 10.734 1 98.69 90 TYR A C 1
ATOM 670 O O . TYR A 1 90 ? -11.125 10.609 11.258 1 98.69 90 TYR A O 1
ATOM 678 N N . ALA A 1 91 ? -11.625 12.805 11.359 1 98.25 91 ALA A N 1
ATOM 679 C CA . ALA A 1 91 ? -11.32 12.867 12.781 1 98.25 91 ALA A CA 1
ATOM 680 C C . ALA A 1 91 ? -12.156 11.859 13.57 1 98.25 91 ALA A C 1
ATOM 682 O O . ALA A 1 91 ? -11.641 11.156 14.445 1 98.25 91 ALA A O 1
ATOM 683 N N . ASP A 1 92 ? -13.383 11.68 13.242 1 96.88 92 ASP A N 1
ATOM 684 C CA . ASP A 1 92 ? -14.281 10.82 14.008 1 96.88 92 ASP A CA 1
ATOM 685 C C . ASP A 1 92 ? -13.945 9.344 13.805 1 96.88 92 ASP A C 1
ATOM 687 O O . ASP A 1 92 ? -14.414 8.484 14.547 1 96.88 92 ASP A O 1
ATOM 691 N N . ARG A 1 93 ? -13.102 9.102 12.852 1 97.31 93 ARG A N 1
ATOM 692 C CA . ARG A 1 93 ? -12.82 7.703 12.531 1 97.31 93 ARG A CA 1
ATOM 693 C C . ARG A 1 93 ? -11.375 7.352 12.859 1 97.31 93 ARG A C 1
ATOM 695 O O . ARG A 1 93 ? -11.094 6.27 13.383 1 97.31 93 ARG A O 1
ATOM 702 N N . TYR A 1 94 ? -10.508 8.305 12.578 1 98.19 94 TYR A N 1
ATOM 703 C CA . TYR A 1 94 ? -9.086 7.965 12.617 1 98.19 94 TYR A CA 1
ATOM 704 C C . TYR A 1 94 ? -8.391 8.641 13.789 1 98.19 94 TYR A C 1
ATOM 706 O O . TYR A 1 94 ? -7.223 8.367 14.07 1 98.19 94 TYR A O 1
ATOM 714 N N . ALA A 1 95 ? -9.078 9.492 14.562 1 98.12 95 ALA A N 1
ATOM 715 C CA . ALA A 1 95 ? -8.438 10.312 15.578 1 98.12 95 ALA A CA 1
ATOM 716 C C . ALA A 1 95 ? -7.738 9.445 16.625 1 98.12 95 ALA A C 1
ATOM 718 O O . ALA A 1 95 ? -6.586 9.711 16.984 1 98.12 95 ALA A O 1
ATOM 719 N N . THR A 1 96 ? -8.414 8.453 17.094 1 97.62 96 THR A N 1
ATOM 720 C CA . THR A 1 96 ? -7.832 7.613 18.141 1 97.62 96 THR A CA 1
ATOM 721 C C . THR A 1 96 ? -6.555 6.941 17.656 1 97.62 96 THR A C 1
ATOM 723 O O . THR A 1 96 ? -5.527 6.977 18.328 1 97.62 96 THR A O 1
ATOM 726 N N . MET A 1 97 ? -6.613 6.398 16.516 1 98.19 97 MET A N 1
ATOM 727 C CA . MET A 1 97 ? -5.461 5.723 15.93 1 98.19 97 MET A CA 1
ATOM 728 C C . MET A 1 97 ? -4.305 6.695 15.727 1 98.19 97 MET A C 1
ATOM 730 O O . MET A 1 97 ? -3.164 6.398 16.094 1 98.19 97 MET A O 1
ATOM 734 N N . LEU A 1 98 ? -4.578 7.871 15.195 1 98.56 98 LEU A N 1
ATOM 735 C CA . LEU A 1 98 ? -3.545 8.859 14.914 1 98.56 98 LEU A CA 1
ATOM 736 C C . LEU A 1 98 ? -2.926 9.375 16.219 1 98.56 98 LEU A C 1
ATOM 738 O O . LEU A 1 98 ? -1.704 9.508 16.312 1 98.56 98 LEU A O 1
ATOM 742 N N . GLN A 1 99 ? -3.797 9.641 17.188 1 98.25 99 GLN A N 1
ATOM 743 C CA . GLN A 1 99 ? -3.301 10.141 18.453 1 98.25 99 GLN A CA 1
ATOM 744 C C . GLN A 1 99 ? -2.428 9.102 19.156 1 98.25 99 GLN A C 1
ATOM 746 O O . GLN A 1 99 ? -1.404 9.445 19.75 1 98.25 99 GLN A O 1
ATOM 751 N N . ASP A 1 100 ? -2.805 7.852 19.078 1 98.12 100 ASP A N 1
ATOM 752 C CA . ASP A 1 100 ? -2.008 6.773 19.656 1 98.12 100 ASP A CA 1
ATOM 753 C C . ASP A 1 100 ? -0.649 6.66 18.969 1 98.12 100 ASP A C 1
ATOM 755 O O . ASP A 1 100 ? 0.375 6.48 19.625 1 98.12 100 ASP A O 1
ATOM 759 N N . LEU A 1 101 ? -0.664 6.742 17.672 1 98.62 101 LEU A N 1
ATOM 760 C CA . LEU A 1 101 ? 0.574 6.676 16.906 1 98.62 101 LEU A CA 1
ATOM 761 C C . LEU A 1 101 ? 1.499 7.836 17.266 1 98.62 101 LEU A C 1
ATOM 763 O O . LEU A 1 101 ? 2.695 7.633 17.484 1 98.62 101 LEU A O 1
ATOM 767 N N . VAL A 1 102 ? 0.924 9.023 17.359 1 98.44 102 VAL A N 1
ATOM 768 C CA . VAL A 1 102 ? 1.676 10.227 17.688 1 98.44 102 VAL A CA 1
ATOM 769 C C . VAL A 1 102 ? 2.271 10.102 19.094 1 98.44 102 VAL A C 1
ATOM 771 O O . VAL A 1 102 ? 3.449 10.406 19.297 1 98.44 102 VAL A O 1
ATOM 774 N N . ARG A 1 103 ? 1.497 9.617 20.016 1 97.75 103 ARG A N 1
ATOM 775 C CA . ARG A 1 103 ? 1.944 9.477 21.391 1 97.75 103 ARG A CA 1
ATOM 776 C C . ARG A 1 103 ? 3.057 8.438 21.5 1 97.75 103 ARG A C 1
ATOM 778 O O . ARG A 1 103 ? 3.996 8.609 22.297 1 97.75 103 ARG A O 1
ATOM 785 N N . ALA A 1 104 ? 2.957 7.43 20.719 1 98.62 104 ALA A N 1
ATOM 786 C CA . ALA A 1 104 ? 3.881 6.301 20.812 1 98.62 104 ALA A CA 1
ATOM 787 C C . ALA A 1 104 ? 5.215 6.629 20.141 1 98.62 104 ALA A C 1
ATOM 789 O O . ALA A 1 104 ? 6.242 6.027 20.469 1 98.62 104 ALA A O 1
ATOM 790 N N . HIS A 1 105 ? 5.246 7.508 19.203 1 98.88 105 HIS A N 1
ATOM 791 C CA . HIS A 1 105 ? 6.441 7.766 18.406 1 98.88 105 HIS A CA 1
ATOM 792 C C . HIS A 1 105 ? 7.516 8.461 19.234 1 98.88 105 HIS A C 1
ATOM 794 O O . HIS A 1 105 ? 7.242 9.469 19.891 1 98.88 105 HIS A O 1
ATOM 800 N N . GLN A 1 106 ? 8.688 8 19.094 1 98.75 106 GLN A N 1
ATOM 801 C CA . GLN A 1 106 ? 9.773 8.422 19.969 1 98.75 106 GLN A CA 1
ATOM 802 C C . GLN A 1 106 ? 10.484 9.648 19.406 1 98.75 106 GLN A C 1
ATOM 804 O O . GLN A 1 106 ? 11.234 10.32 20.125 1 98.75 106 GLN A O 1
ATOM 809 N N . GLY A 1 107 ? 10.297 9.945 18.172 1 98.75 107 GLY A N 1
ATOM 810 C CA . GLY A 1 107 ? 10.977 11.062 17.531 1 98.75 107 GLY A CA 1
ATOM 811 C C . GLY A 1 107 ? 10.094 12.281 17.359 1 98.75 107 GLY A C 1
ATOM 812 O O . GLY A 1 107 ? 9.094 12.438 18.062 1 98.75 107 GLY A O 1
ATOM 813 N N . VAL A 1 108 ? 10.445 13.141 16.469 1 98.75 108 VAL A N 1
ATOM 814 C CA . VAL A 1 108 ? 9.68 14.352 16.188 1 98.75 108 VAL A CA 1
ATOM 815 C C . VAL A 1 108 ? 8.445 14 15.359 1 98.75 108 VAL A C 1
ATOM 817 O O . VAL A 1 108 ? 8.562 13.336 14.328 1 98.75 108 VAL A O 1
ATOM 820 N N . THR A 1 109 ? 7.359 14.422 15.828 1 98.81 109 THR A N 1
ATOM 821 C CA . THR A 1 109 ? 6.102 14.242 15.117 1 98.81 109 THR A CA 1
ATOM 822 C C . THR A 1 109 ? 5.469 15.594 14.797 1 98.81 109 THR A C 1
ATOM 824 O O . THR A 1 109 ? 5.457 16.5 15.641 1 98.81 109 THR A O 1
ATOM 827 N N . ARG A 1 110 ? 5.012 15.734 13.594 1 98.88 110 ARG A N 1
ATOM 828 C CA . ARG A 1 110 ? 4.277 16.922 13.18 1 98.88 110 ARG A CA 1
ATOM 829 C C . ARG A 1 110 ? 2.98 16.547 12.477 1 98.88 110 ARG A C 1
ATOM 831 O O . ARG A 1 110 ? 2.965 15.648 11.625 1 98.88 110 ARG A O 1
ATOM 838 N N . CYS A 1 111 ? 1.916 17.219 12.852 1 98.94 111 CYS A N 1
ATOM 839 C CA . CYS A 1 111 ? 0.605 16.984 12.258 1 98.94 111 CYS A CA 1
ATOM 840 C C . CYS A 1 111 ? 0.09 18.25 11.562 1 98.94 111 CYS A C 1
ATOM 842 O O . CYS A 1 111 ? 0.2 19.344 12.109 1 98.94 111 CYS A O 1
ATOM 844 N N . TYR A 1 112 ? -0.456 18.062 10.383 1 98.94 112 TYR A N 1
ATOM 845 C CA . TYR A 1 112 ? -0.957 19.172 9.602 1 98.94 112 TYR A CA 1
ATOM 846 C C . TYR A 1 112 ? -2.354 18.891 9.062 1 98.94 112 TYR A C 1
ATOM 848 O O . TYR A 1 112 ? -2.689 17.734 8.781 1 98.94 112 TYR A O 1
ATOM 856 N N . TYR A 1 113 ? -3.139 19.938 8.906 1 98.88 113 TYR A N 1
ATOM 857 C CA . TYR A 1 113 ? -4.418 19.906 8.211 1 98.88 113 TYR A CA 1
ATOM 858 C C . TYR A 1 113 ? -4.457 20.938 7.09 1 98.88 113 TYR A C 1
ATOM 860 O O . TYR A 1 113 ? -4.301 22.141 7.332 1 98.88 113 TYR A O 1
ATOM 868 N N . LEU A 1 114 ? -4.559 20.469 5.891 1 98.81 114 LEU A N 1
ATOM 869 C CA . LEU A 1 114 ? -4.699 21.375 4.758 1 98.81 114 LEU A CA 1
ATOM 870 C C . LEU A 1 114 ? -6.133 21.891 4.656 1 98.81 114 LEU A C 1
ATOM 872 O O . LEU A 1 114 ? -7.031 21.172 4.23 1 98.81 114 LEU A O 1
ATOM 876 N N . ASP A 1 115 ? -6.289 23.109 5.004 1 98.44 115 ASP A N 1
ATOM 877 C CA . ASP A 1 115 ? -7.594 23.75 5.016 1 98.44 115 ASP A CA 1
ATOM 878 C C . ASP A 1 115 ? -7.871 24.453 3.684 1 98.44 115 ASP A C 1
ATOM 880 O O . ASP A 1 115 ? -7.582 25.641 3.525 1 98.44 115 ASP A O 1
ATOM 884 N N . VAL A 1 116 ? -8.5 23.719 2.814 1 98.38 116 VAL A N 1
ATOM 885 C CA . VAL A 1 116 ? -8.82 24.219 1.476 1 98.38 116 VAL A CA 1
ATOM 886 C C . VAL A 1 116 ? -10.328 24.281 1.294 1 98.38 116 VAL A C 1
ATOM 888 O O . VAL A 1 116 ? -11.031 23.281 1.488 1 98.38 116 VAL A O 1
ATOM 891 N N . PRO A 1 117 ? -10.875 25.469 0.917 1 98.12 117 PRO A N 1
ATOM 892 C CA . PRO A 1 117 ? -12.32 25.594 0.725 1 98.12 117 PRO A CA 1
ATOM 893 C C . PRO A 1 117 ? -12.859 24.656 -0.35 1 98.12 117 PRO A C 1
ATOM 895 O O . PRO A 1 117 ? -12.141 24.312 -1.289 1 98.12 117 PRO A O 1
ATOM 898 N N . PHE A 1 118 ? -14.148 24.297 -0.215 1 98.19 118 PHE A N 1
ATOM 899 C CA . PHE A 1 118 ? -14.781 23.328 -1.103 1 98.19 118 PHE A CA 1
ATOM 900 C C . PHE A 1 118 ? -14.625 23.75 -2.561 1 98.19 118 PHE A C 1
ATOM 902 O O . PHE A 1 118 ? -14.273 22.938 -3.412 1 98.19 118 PHE A O 1
ATOM 909 N N . GLU A 1 119 ? -14.883 25.016 -2.83 1 97.81 119 GLU A N 1
ATOM 910 C CA . GLU A 1 119 ? -14.828 25.5 -4.207 1 97.81 119 GLU A CA 1
ATOM 911 C C . GLU A 1 119 ? -13.445 25.266 -4.812 1 97.81 119 GLU A C 1
ATOM 913 O O . GLU A 1 119 ? -13.328 24.922 -5.988 1 97.81 119 GLU A O 1
ATOM 918 N N . GLU A 1 120 ? -12.453 25.469 -3.984 1 97.31 120 GLU A N 1
ATOM 919 C CA . GLU A 1 120 ? -11.086 25.25 -4.441 1 97.31 120 GLU A CA 1
ATOM 920 C C . GLU A 1 120 ? -10.797 23.766 -4.66 1 97.31 120 GLU A C 1
ATOM 922 O O . GLU A 1 120 ? -10.07 23.406 -5.582 1 97.31 120 GLU A O 1
ATOM 927 N N . THR A 1 121 ? -11.32 22.859 -3.83 1 97.31 121 THR A N 1
ATOM 928 C CA . THR A 1 121 ? -11.102 21.422 -3.996 1 97.31 121 THR A CA 1
ATOM 929 C C . THR A 1 121 ? -11.703 20.938 -5.309 1 97.31 121 THR A C 1
ATOM 931 O O . THR A 1 121 ? -11.141 20.047 -5.969 1 97.31 121 THR A O 1
ATOM 934 N N . VAL A 1 122 ? -12.836 21.5 -5.684 1 97.62 122 VAL A N 1
ATOM 935 C CA . VAL A 1 122 ? -13.492 21.125 -6.93 1 97.62 122 VAL A CA 1
ATOM 936 C C . VAL A 1 122 ? -12.594 21.469 -8.109 1 97.62 122 VAL A C 1
ATOM 938 O O . VAL A 1 122 ? -12.406 20.672 -9.023 1 97.62 122 VAL A O 1
ATOM 941 N N . LEU A 1 123 ? -12.039 22.672 -8.039 1 96.69 123 LEU A N 1
ATOM 942 C CA . LEU A 1 123 ? -11.141 23.125 -9.094 1 96.69 123 LEU A CA 1
ATOM 943 C C . LEU A 1 123 ? -9.906 22.234 -9.18 1 96.69 123 LEU A C 1
ATOM 945 O O . LEU A 1 123 ? -9.508 21.812 -10.273 1 96.69 123 LEU A O 1
ATOM 949 N N . GLN A 1 124 ? -9.305 21.922 -8.07 1 95.88 124 GLN A N 1
ATOM 950 C CA . GLN A 1 124 ? -8.109 21.078 -8.008 1 95.88 124 GLN A CA 1
ATOM 951 C C . GLN A 1 124 ? -8.414 19.656 -8.484 1 95.88 124 GLN A C 1
ATOM 953 O O . GLN A 1 124 ? -7.598 19.047 -9.172 1 95.88 124 GLN A O 1
ATOM 958 N N . HIS A 1 125 ? -9.586 19.141 -8.109 1 96.62 125 HIS A N 1
ATOM 959 C CA . HIS A 1 125 ? -10 17.812 -8.516 1 96.62 125 HIS A CA 1
ATOM 960 C C . HIS A 1 125 ? -10.023 17.688 -10.039 1 96.62 125 HIS A C 1
ATOM 962 O O . HIS A 1 125 ? -9.578 16.672 -10.594 1 96.62 125 HIS A O 1
ATOM 968 N N . ALA A 1 126 ? -10.43 18.688 -10.695 1 95.12 126 ALA A N 1
ATOM 969 C CA . ALA A 1 126 ? -10.594 18.688 -12.148 1 95.12 126 ALA A CA 1
ATOM 970 C C . ALA A 1 126 ? -9.242 18.594 -12.852 1 95.12 126 ALA A C 1
ATOM 972 O O . ALA A 1 126 ? -9.18 18.25 -14.039 1 95.12 126 ALA A O 1
ATOM 973 N N . THR A 1 127 ? -8.148 18.906 -12.141 1 93.31 127 THR A N 1
ATOM 974 C CA . THR A 1 127 ? -6.82 18.938 -12.75 1 93.31 127 THR A CA 1
ATOM 975 C C . THR A 1 127 ? -6.109 17.594 -12.578 1 93.31 127 THR A C 1
ATOM 977 O O . THR A 1 127 ? -5.016 17.391 -13.109 1 93.31 127 THR A O 1
ATOM 980 N N . LYS A 1 128 ? -6.691 16.594 -11.852 1 91 128 LYS A N 1
ATOM 981 C CA . LYS A 1 128 ? -6.051 15.297 -11.641 1 91 128 LYS A CA 1
ATOM 982 C C . LYS A 1 128 ? -5.801 14.586 -12.961 1 91 128 LYS A C 1
ATOM 984 O O . LYS A 1 128 ? -6.637 14.633 -13.867 1 91 128 LYS A O 1
ATOM 989 N N . PRO A 1 129 ? -4.648 13.906 -13.078 1 85.25 129 PRO A N 1
ATOM 990 C CA . PRO A 1 129 ? -4.281 13.289 -14.359 1 85.25 129 PRO A CA 1
ATOM 991 C C . PRO A 1 129 ? -5.039 11.992 -14.625 1 85.25 129 PRO A C 1
ATOM 993 O O . PRO A 1 129 ? -5.039 11.5 -15.758 1 85.25 129 PRO A O 1
ATOM 996 N N . ASP A 1 130 ? -5.758 11.453 -13.727 1 86.25 130 ASP A N 1
ATOM 997 C CA . ASP A 1 130 ? -6.434 10.164 -13.859 1 86.25 130 ASP A CA 1
ATOM 998 C C . ASP A 1 130 ? -7.832 10.344 -14.453 1 86.25 130 ASP A C 1
ATOM 1000 O O . ASP A 1 130 ? -8.805 10.547 -13.711 1 86.25 130 ASP A O 1
ATOM 1004 N N . ALA A 1 131 ? -7.961 10.07 -15.672 1 86 131 ALA A N 1
ATOM 1005 C CA . ALA A 1 131 ? -9.227 10.281 -16.375 1 86 131 ALA A CA 1
ATOM 1006 C C . ALA A 1 131 ? -10.297 9.312 -15.883 1 86 131 ALA A C 1
ATOM 1008 O O . ALA A 1 131 ? -11.469 9.688 -15.75 1 86 131 ALA A O 1
ATOM 1009 N N . GLU A 1 132 ? -9.836 8.141 -15.641 1 85.44 132 GLU A N 1
ATOM 1010 C CA . GLU A 1 132 ? -10.797 7.152 -15.156 1 85.44 132 GLU A CA 1
ATOM 1011 C C . GLU A 1 132 ? -11.344 7.539 -13.789 1 85.44 132 GLU A C 1
ATOM 1013 O O . GLU A 1 132 ? -12.547 7.402 -13.531 1 85.44 132 GLU A O 1
ATOM 1018 N N . TYR A 1 133 ? -10.492 8.023 -13 1 88.19 133 TYR A N 1
ATOM 1019 C CA . TYR A 1 133 ? -10.906 8.484 -11.68 1 88.19 133 TYR A CA 1
ATOM 1020 C C . TYR A 1 133 ? -11.898 9.633 -11.781 1 88.19 133 TYR A C 1
ATOM 1022 O O . TYR A 1 133 ? -12.891 9.664 -11.055 1 88.19 133 TYR A O 1
ATOM 1030 N N . LEU A 1 134 ? -11.711 10.523 -12.711 1 90.75 134 LEU A N 1
ATOM 1031 C CA . LEU A 1 134 ? -12.555 11.703 -12.875 1 90.75 134 LEU A CA 1
ATOM 1032 C C . LEU A 1 134 ? -13.938 11.312 -13.383 1 90.75 134 LEU A C 1
ATOM 1034 O O . LEU A 1 134 ? -14.922 12.016 -13.133 1 90.75 134 LEU A O 1
ATOM 1038 N N . THR A 1 135 ? -13.977 10.156 -14.047 1 92.19 135 THR A N 1
ATOM 1039 C CA . THR A 1 135 ? -15.266 9.672 -14.547 1 92.19 135 THR A CA 1
ATOM 1040 C C . THR A 1 135 ? -16.094 9.094 -13.414 1 92.19 135 THR A C 1
ATOM 1042 O O . THR A 1 135 ? -17.328 9.117 -13.461 1 92.19 135 THR A O 1
ATOM 1045 N N . HIS A 1 136 ? -15.438 8.711 -12.336 1 91.56 136 HIS A N 1
ATOM 1046 C CA . HIS A 1 136 ? -16.141 7.996 -11.273 1 91.56 136 HIS A CA 1
ATOM 1047 C C . HIS A 1 136 ? -16.344 8.891 -10.055 1 91.56 136 HIS A C 1
ATOM 1049 O O . HIS A 1 136 ? -17.188 8.586 -9.203 1 91.56 136 HIS A O 1
ATOM 1055 N N . VAL A 1 137 ? -15.578 9.938 -9.922 1 94.38 137 VAL A N 1
ATOM 1056 C CA . VAL A 1 137 ? -15.688 10.859 -8.797 1 94.38 137 VAL A CA 1
ATOM 1057 C C . VAL A 1 137 ? -16.062 12.25 -9.305 1 94.38 137 VAL A C 1
ATOM 1059 O O . VAL A 1 137 ? -15.266 12.914 -9.961 1 94.38 137 VAL A O 1
ATOM 1062 N N . ASN A 1 138 ? -17.25 12.648 -8.977 1 94.25 138 ASN A N 1
ATOM 1063 C CA . ASN A 1 138 ? -17.75 13.953 -9.406 1 94.25 138 ASN A CA 1
ATOM 1064 C C . ASN A 1 138 ? -17.891 14.906 -8.227 1 94.25 138 ASN A C 1
ATOM 1066 O O . ASN A 1 138 ? -17.516 14.57 -7.098 1 94.25 138 ASN A O 1
ATOM 1070 N N . GLU A 1 139 ? -18.375 16.062 -8.492 1 95.62 139 GLU A N 1
ATOM 1071 C CA . GLU A 1 139 ? -18.516 17.094 -7.469 1 95.62 139 GLU A CA 1
ATOM 1072 C C . GLU A 1 139 ? -19.406 16.625 -6.32 1 95.62 139 GLU A C 1
ATOM 1074 O O . GLU A 1 139 ? -19.172 16.969 -5.164 1 95.62 139 GLU A O 1
ATOM 1079 N N . GLY A 1 140 ? -20.422 15.883 -6.645 1 96.69 140 GLY A N 1
ATOM 1080 C CA . GLY A 1 140 ? -21.297 15.336 -5.613 1 96.69 140 GLY A CA 1
ATOM 1081 C C . GLY A 1 140 ? -20.547 14.461 -4.617 1 96.69 140 GLY A C 1
ATOM 1082 O O . GLY A 1 140 ? -20.781 14.547 -3.412 1 96.69 140 GLY A O 1
ATOM 1083 N N . HIS A 1 141 ? -19.641 13.625 -5.098 1 96.5 141 HIS A N 1
ATOM 1084 C CA . HIS A 1 141 ? -18.812 12.82 -4.223 1 96.5 141 HIS A CA 1
ATOM 1085 C C . HIS A 1 141 ? -17.953 13.703 -3.316 1 96.5 141 HIS A C 1
ATOM 1087 O O . HIS A 1 141 ? -17.891 13.477 -2.105 1 96.5 141 HIS A O 1
ATOM 1093 N N . LEU A 1 142 ? -17.375 14.711 -3.947 1 97.44 142 LEU A N 1
ATOM 1094 C CA . LEU A 1 142 ? -16.516 15.625 -3.188 1 97.44 142 LEU A CA 1
ATOM 1095 C C . LEU A 1 142 ? -17.312 16.312 -2.076 1 97.44 142 LEU A C 1
ATOM 1097 O O . LEU A 1 142 ? -16.812 16.453 -0.957 1 97.44 142 LEU A O 1
ATOM 1101 N N . ARG A 1 143 ? -18.5 16.719 -2.398 1 97.75 143 ARG A N 1
ATOM 1102 C CA . ARG A 1 143 ? -19.359 17.391 -1.424 1 97.75 143 ARG A CA 1
ATOM 1103 C C . ARG A 1 143 ? -19.703 16.453 -0.267 1 97.75 143 ARG A C 1
ATOM 1105 O O . ARG A 1 143 ? -19.688 16.875 0.895 1 97.75 143 ARG A O 1
ATOM 1112 N N . ASN A 1 144 ? -19.969 15.219 -0.622 1 97.06 144 ASN A N 1
ATOM 1113 C CA . ASN A 1 144 ? -20.328 14.234 0.396 1 97.06 144 ASN A CA 1
ATOM 1114 C C . ASN A 1 144 ? -19.141 13.945 1.328 1 97.06 144 ASN A C 1
ATOM 1116 O O . ASN A 1 144 ? -19.344 13.641 2.506 1 97.06 144 ASN A O 1
ATOM 1120 N N . TRP A 1 145 ? -17.984 14.125 0.803 1 97.19 145 TRP A N 1
ATOM 1121 C CA . TRP A 1 145 ? -16.781 13.789 1.568 1 97.19 145 TRP A CA 1
ATOM 1122 C C . TRP A 1 145 ? -16.281 15 2.348 1 97.19 145 TRP A C 1
ATOM 1124 O O . TRP A 1 145 ? -15.523 14.852 3.314 1 97.19 145 TRP A O 1
ATOM 1134 N N . TYR A 1 146 ? -16.703 16.156 1.933 1 98.56 146 TYR A N 1
ATOM 1135 C CA . TYR A 1 146 ? -16.109 17.391 2.453 1 98.56 146 TYR A CA 1
ATOM 1136 C C . TYR A 1 146 ? -16.578 17.656 3.883 1 98.56 146 TYR A C 1
ATOM 1138 O O . TYR A 1 146 ? -17.781 17.625 4.168 1 98.56 146 TYR A O 1
ATOM 1146 N N . ARG A 1 147 ? -15.648 17.859 4.754 1 98.12 147 ARG A N 1
ATOM 1147 C CA . ARG A 1 147 ? -15.891 18.312 6.117 1 98.12 147 ARG A CA 1
ATOM 1148 C C . ARG A 1 147 ? -15.031 19.531 6.441 1 98.12 147 ARG A C 1
ATOM 1150 O O . ARG A 1 147 ? -13.797 19.438 6.508 1 98.12 147 ARG A O 1
ATOM 1157 N N . GLU A 1 148 ? -15.727 20.594 6.637 1 97.19 148 GLU A N 1
ATOM 1158 C CA . GLU A 1 148 ? -15.008 21.828 6.898 1 97.19 148 GLU A CA 1
ATOM 1159 C C . GLU A 1 148 ? -14.258 21.766 8.227 1 97.19 148 GLU A C 1
ATOM 1161 O O . GLU A 1 148 ? -14.852 21.516 9.273 1 97.19 148 GLU A O 1
ATOM 1166 N N . LYS A 1 149 ? -12.906 21.922 8.234 1 97.12 149 LYS A N 1
ATOM 1167 C CA . LYS A 1 149 ? -12.039 22 9.398 1 97.12 149 LYS A CA 1
ATOM 1168 C C . LYS A 1 149 ? -12.266 20.812 10.336 1 97.12 149 LYS A C 1
ATOM 1170 O O . LYS A 1 149 ? -12.508 21 11.531 1 97.12 149 LYS A O 1
ATOM 1175 N N . ASP A 1 150 ? -12.234 19.641 9.727 1 98.38 150 ASP A N 1
ATOM 1176 C CA . ASP A 1 150 ? -12.352 18.406 10.492 1 98.38 150 ASP A CA 1
ATOM 1177 C C . ASP A 1 150 ? -11.07 18.125 11.273 1 98.38 150 ASP A C 1
ATOM 1179 O O . ASP A 1 150 ? -10.406 17.125 11.047 1 98.38 150 ASP A O 1
ATOM 1183 N N . LEU A 1 151 ? -10.867 18.922 12.289 1 98.44 151 LEU A N 1
ATOM 1184 C CA . LEU A 1 151 ? -9.586 18.922 12.984 1 98.44 151 LEU A CA 1
ATOM 1185 C C . LEU A 1 151 ? -9.539 17.828 14.047 1 98.44 151 LEU A C 1
ATOM 1187 O O . LEU A 1 151 ? -10.57 17.484 14.633 1 98.44 151 LEU A O 1
ATOM 1191 N N . LEU A 1 152 ? -8.383 17.312 14.273 1 98.06 152 LEU A N 1
ATOM 1192 C CA . LEU A 1 152 ? -8.156 16.422 15.406 1 98.06 152 LEU A CA 1
ATOM 1193 C C . LEU A 1 152 ? -8.281 17.188 16.719 1 98.06 152 LEU A C 1
ATOM 1195 O O . LEU A 1 152 ? -8.062 18.391 16.766 1 98.06 152 LEU A O 1
ATOM 1199 N N . PRO A 1 153 ? -8.547 16.5 17.797 1 94.81 153 PRO A N 1
ATOM 1200 C CA . PRO A 1 153 ? -8.688 17.156 19.094 1 94.81 153 PRO A CA 1
ATOM 1201 C C . PRO A 1 153 ? -7.359 17.656 19.656 1 94.81 153 PRO A C 1
ATOM 1203 O O . PRO A 1 153 ? -6.293 17.266 19.172 1 94.81 153 PRO A O 1
ATOM 1206 N N . ASN A 1 154 ? -7.418 18.641 20.594 1 92.81 154 ASN A N 1
ATOM 1207 C CA . ASN A 1 154 ? -6.32 19.125 21.438 1 92.81 154 ASN A CA 1
ATOM 1208 C C . ASN A 1 154 ? -5.336 19.969 20.641 1 92.81 154 ASN A C 1
ATOM 1210 O O . ASN A 1 154 ? -4.164 20.078 21 1 92.81 154 ASN A O 1
ATOM 1214 N N . GLY A 1 155 ? -5.793 20.438 19.5 1 92.94 155 GLY A N 1
ATOM 1215 C CA . GLY A 1 155 ? -4.941 21.344 18.734 1 92.94 155 GLY A CA 1
ATOM 1216 C C . GLY A 1 155 ? -3.689 20.672 18.203 1 92.94 155 GLY A C 1
ATOM 1217 O O . GLY A 1 155 ? -2.629 21.297 18.125 1 92.94 155 GLY A O 1
ATOM 1218 N N . LEU A 1 156 ? -3.775 19.453 17.859 1 96.19 156 LEU A N 1
ATOM 1219 C CA . LEU A 1 156 ? -2.65 18.625 17.438 1 96.19 156 LEU A CA 1
ATOM 1220 C C . LEU A 1 156 ? -2.096 19.094 16.109 1 96.19 156 LEU A C 1
ATOM 1222 O O . LEU A 1 156 ? -0.917 18.891 15.805 1 96.19 156 LEU A O 1
ATOM 1226 N N . GLU A 1 157 ? -2.902 19.734 15.32 1 98.69 157 GLU A N 1
ATOM 1227 C CA . GLU A 1 157 ? -2.529 19.969 13.93 1 98.69 157 GLU A CA 1
ATOM 1228 C C . GLU A 1 157 ? -2.217 21.438 13.68 1 98.69 157 GLU A C 1
ATOM 1230 O O . GLU A 1 157 ? -2.891 22.328 14.211 1 98.69 157 GLU A O 1
ATOM 1235 N N . THR A 1 158 ? -1.186 21.688 12.992 1 98.69 158 THR A N 1
ATOM 1236 C CA . THR A 1 158 ? -0.992 22.984 12.344 1 98.69 158 THR A CA 1
ATOM 1237 C C . THR A 1 158 ? -1.877 23.109 11.102 1 98.69 158 THR A C 1
ATOM 1239 O O . THR A 1 158 ? -1.84 22.234 10.227 1 98.69 158 THR A O 1
ATOM 1242 N N . VAL A 1 159 ? -2.654 24.156 11.047 1 98.69 159 VAL A N 1
ATOM 1243 C CA . VAL A 1 159 ? -3.551 24.344 9.914 1 98.69 159 VAL A CA 1
ATOM 1244 C C . VAL A 1 159 ? -2.846 25.156 8.828 1 98.69 159 VAL A C 1
ATOM 1246 O O . VAL A 1 159 ? -2.295 26.219 9.094 1 98.69 159 VAL A O 1
ATOM 1249 N N . ILE A 1 160 ? -2.799 24.625 7.645 1 98.69 160 ILE A N 1
ATOM 1250 C CA . ILE A 1 160 ? -2.236 25.297 6.484 1 98.69 160 ILE A CA 1
ATOM 1251 C C . ILE A 1 160 ? -3.352 25.672 5.508 1 98.69 160 ILE A C 1
ATOM 1253 O O . ILE A 1 160 ? -4.074 24.797 5.023 1 98.69 160 ILE A O 1
ATOM 1257 N N . ASP A 1 161 ? -3.518 26.891 5.168 1 96.5 161 ASP A N 1
ATOM 1258 C CA . ASP A 1 161 ? -4.648 27.328 4.355 1 96.5 161 ASP A CA 1
ATOM 1259 C C . ASP A 1 161 ? -4.273 27.375 2.877 1 96.5 161 ASP A C 1
ATOM 1261 O O . ASP A 1 161 ? -3.143 27.047 2.506 1 96.5 161 ASP A O 1
ATOM 1265 N N . VAL A 1 162 ? -5.234 27.734 2.066 1 94.31 162 VAL A N 1
ATOM 1266 C CA . VAL A 1 162 ? -5.168 27.609 0.613 1 94.31 162 VAL A CA 1
ATOM 1267 C C . VAL A 1 162 ? -4.16 28.625 0.064 1 94.31 162 VAL A C 1
ATOM 1269 O O . VAL A 1 162 ? -3.688 28.484 -1.067 1 94.31 162 VAL A O 1
ATOM 1272 N N . ALA A 1 163 ? -3.723 29.609 0.862 1 95.69 163 ALA A N 1
ATOM 1273 C CA . ALA A 1 163 ? -2.775 30.625 0.411 1 95.69 163 ALA A CA 1
ATOM 1274 C C . ALA A 1 163 ? -1.36 30.062 0.332 1 95.69 163 ALA A C 1
ATOM 1276 O O . ALA A 1 163 ? -0.504 30.609 -0.367 1 95.69 163 ALA A O 1
ATOM 1277 N N . SER A 1 164 ? -1.063 29.047 1.095 1 97.19 164 SER A N 1
ATOM 1278 C CA . SER A 1 164 ? 0.241 28.391 1.043 1 97.19 164 SER A CA 1
ATOM 1279 C C . SER A 1 164 ? 0.404 27.578 -0.238 1 97.19 164 SER A C 1
ATOM 1281 O O . SER A 1 164 ? -0.418 26.703 -0.538 1 97.19 164 SER A O 1
ATOM 1283 N N . THR A 1 165 ? 1.439 27.828 -0.999 1 97.44 165 THR A N 1
ATOM 1284 C CA . THR A 1 165 ? 1.718 27.047 -2.203 1 97.44 165 THR A CA 1
ATOM 1285 C C . THR A 1 165 ? 2.223 25.656 -1.847 1 97.44 165 THR A C 1
ATOM 1287 O O . THR A 1 165 ? 2.602 25.406 -0.702 1 97.44 165 THR A O 1
ATOM 1290 N N . LEU A 1 166 ? 2.199 24.828 -2.797 1 97.88 166 LEU A N 1
ATOM 1291 C CA . LEU A 1 166 ? 2.742 23.484 -2.605 1 97.88 166 LEU A CA 1
ATOM 1292 C C . LEU A 1 166 ? 4.184 23.547 -2.111 1 97.88 166 LEU A C 1
ATOM 1294 O O . LEU A 1 166 ? 4.535 22.891 -1.128 1 97.88 166 LEU A O 1
ATOM 1298 N N . ASP A 1 167 ? 4.977 24.359 -2.789 1 98.25 167 ASP A N 1
ATOM 1299 C CA . ASP A 1 167 ? 6.395 24.453 -2.445 1 98.25 167 ASP A CA 1
ATOM 1300 C C . ASP A 1 167 ? 6.578 25.016 -1.038 1 98.25 167 ASP A C 1
ATOM 1302 O O . ASP A 1 167 ? 7.406 24.531 -0.271 1 98.25 167 ASP A O 1
ATOM 1306 N N . ASP A 1 168 ? 5.785 26.016 -0.648 1 98.5 168 ASP A N 1
ATOM 1307 C CA . ASP A 1 168 ? 5.863 26.609 0.688 1 98.5 168 ASP A CA 1
ATOM 1308 C C . ASP A 1 168 ? 5.496 25.578 1.757 1 98.5 168 ASP A C 1
ATOM 1310 O O . ASP A 1 168 ? 6.148 25.5 2.799 1 98.5 168 ASP A O 1
ATOM 1314 N N . THR A 1 169 ? 4.438 24.859 1.476 1 98.81 169 THR A N 1
ATOM 1315 C CA . THR A 1 169 ? 3.971 23.844 2.414 1 98.81 169 THR A CA 1
ATOM 1316 C C . THR A 1 169 ? 5.031 22.766 2.613 1 98.81 169 THR A C 1
ATOM 1318 O O . THR A 1 169 ? 5.34 22.391 3.746 1 98.81 169 THR A O 1
ATOM 1321 N N . VAL A 1 170 ? 5.645 22.266 1.532 1 98.88 170 VAL A N 1
ATOM 1322 C CA . VAL A 1 170 ? 6.684 21.234 1.585 1 98.88 170 VAL A CA 1
ATOM 1323 C C . VAL A 1 170 ? 7.883 21.766 2.377 1 98.88 170 VAL A C 1
ATOM 1325 O O . VAL A 1 170 ? 8.398 21.062 3.258 1 98.88 170 VAL A O 1
ATOM 1328 N N . GLN A 1 171 ? 8.281 23 2.096 1 98.62 171 GLN A N 1
ATOM 1329 C CA . GLN A 1 171 ? 9.422 23.578 2.791 1 98.62 171 GLN A CA 1
ATOM 1330 C C . GLN A 1 171 ? 9.141 23.734 4.281 1 98.62 171 GLN A C 1
ATOM 1332 O O . GLN A 1 171 ? 10.008 23.484 5.117 1 98.62 171 GLN A O 1
ATOM 1337 N N . GLN A 1 172 ? 7.934 24.188 4.578 1 98.81 172 GLN A N 1
ATOM 1338 C CA . GLN A 1 172 ? 7.535 24.328 5.973 1 98.81 172 GLN A CA 1
ATOM 1339 C C . GLN A 1 172 ? 7.613 23 6.715 1 98.81 172 GLN A C 1
ATOM 1341 O O . GLN A 1 172 ? 8.156 22.922 7.82 1 98.81 172 GLN A O 1
ATOM 1346 N N . ILE A 1 173 ? 7.098 21.953 6.105 1 98.88 173 ILE A N 1
ATOM 1347 C CA . ILE A 1 173 ? 7.051 20.641 6.75 1 98.88 173 ILE A CA 1
ATOM 1348 C C . ILE A 1 173 ? 8.469 20.094 6.902 1 98.88 173 ILE A C 1
ATOM 1350 O O . ILE A 1 173 ? 8.82 19.547 7.945 1 98.88 173 ILE A O 1
ATOM 1354 N N . LEU A 1 174 ? 9.32 20.25 5.859 1 98.88 174 LEU A N 1
ATOM 1355 C CA . LEU A 1 174 ? 10.711 19.812 5.945 1 98.88 174 LEU A CA 1
ATOM 1356 C C . LEU A 1 174 ? 11.43 20.484 7.105 1 98.88 174 LEU A C 1
ATOM 1358 O O . LEU A 1 174 ? 12.125 19.828 7.879 1 98.88 174 LEU A O 1
ATOM 1362 N N . ALA A 1 175 ? 11.227 21.75 7.234 1 98.75 175 ALA A N 1
ATOM 1363 C CA . ALA A 1 175 ? 11.891 22.547 8.266 1 98.75 175 ALA A CA 1
ATOM 1364 C C . ALA A 1 175 ? 11.375 22.172 9.656 1 98.75 175 ALA A C 1
ATOM 1366 O O . ALA A 1 175 ? 12.164 21.875 10.562 1 98.75 175 ALA A O 1
ATOM 1367 N N . GLU A 1 176 ? 10.062 22.078 9.836 1 98.81 176 GLU A N 1
ATOM 1368 C CA . GLU A 1 176 ? 9.461 21.844 11.148 1 98.81 176 GLU A CA 1
ATOM 1369 C C . GLU A 1 176 ? 9.688 20.422 11.625 1 98.81 176 GLU A C 1
ATOM 1371 O O . GLU A 1 176 ? 9.789 20.172 12.828 1 98.81 176 GLU A O 1
ATOM 1376 N N . SER A 1 177 ? 9.789 19.484 10.703 1 98.69 177 SER A N 1
ATOM 1377 C CA . SER A 1 177 ? 10.039 18.094 11.062 1 98.69 177 SER A CA 1
ATOM 1378 C C . SER A 1 177 ? 11.523 17.828 11.266 1 98.69 177 SER A C 1
ATOM 1380 O O . SER A 1 177 ? 11.906 16.797 11.812 1 98.69 177 SER A O 1
ATOM 1382 N N . GLY A 1 178 ? 12.359 18.719 10.695 1 98.5 178 GLY A N 1
ATOM 1383 C CA . GLY A 1 178 ? 13.797 18.547 10.766 1 98.5 178 GLY A CA 1
ATOM 1384 C C . GLY A 1 178 ? 14.344 17.672 9.648 1 98.5 178 GLY A C 1
ATOM 1385 O O . GLY A 1 178 ? 15.539 17.375 9.609 1 98.5 178 GLY A O 1
ATOM 1386 N N . LEU A 1 179 ? 13.555 17.281 8.742 1 98.44 179 LEU A N 1
ATOM 1387 C CA . LEU A 1 179 ? 13.984 16.422 7.645 1 98.44 179 LEU A CA 1
ATOM 1388 C C . LEU A 1 179 ? 15.016 17.125 6.77 1 98.44 179 LEU A C 1
ATOM 1390 O O . LEU A 1 179 ? 15.844 16.469 6.133 1 98.44 179 LEU A O 1
ATOM 1394 N N . ASP A 1 180 ? 14.898 18.438 6.699 1 97.62 180 ASP A N 1
ATOM 1395 C CA . ASP A 1 180 ? 15.828 19.188 5.859 1 97.62 180 ASP A CA 1
ATOM 1396 C C . ASP A 1 180 ? 17.25 19.109 6.418 1 97.62 180 ASP A C 1
ATOM 1398 O O . ASP A 1 180 ? 18.203 19.5 5.746 1 97.62 180 ASP A O 1
ATOM 1402 N N . GLY A 1 181 ? 17.453 18.594 7.645 1 97.12 181 GLY A N 1
ATOM 1403 C CA . GLY A 1 181 ? 18.766 18.438 8.242 1 97.12 181 GLY A CA 1
ATOM 1404 C C . GLY A 1 181 ? 19.219 16.984 8.289 1 97.12 181 GLY A C 1
ATOM 1405 O O . GLY A 1 181 ? 20.25 16.672 8.906 1 97.12 181 GLY A O 1
ATOM 1406 N N . ILE A 1 182 ? 18.516 16.109 7.777 1 97.06 182 ILE A N 1
ATOM 1407 C CA . ILE A 1 182 ? 18.797 14.672 7.793 1 97.06 182 ILE A CA 1
ATOM 1408 C C . ILE A 1 182 ? 19.1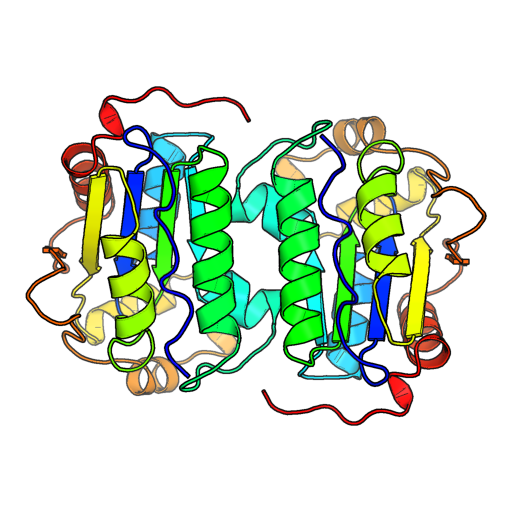56 14.203 6.383 1 97.06 182 ILE A C 1
ATOM 1410 O O . ILE A 1 182 ? 18.469 14.547 5.418 1 97.06 182 ILE A O 1
ATOM 1414 N N . LEU A 1 183 ? 20.156 13.453 6.176 1 95.69 183 LEU A N 1
ATOM 1415 C CA . LEU A 1 183 ? 20.547 12.906 4.883 1 95.69 183 LEU A CA 1
ATOM 1416 C C . LEU A 1 183 ? 19.719 11.672 4.551 1 95.69 183 LEU A C 1
ATOM 1418 O O . LEU A 1 183 ? 19.453 10.836 5.422 1 95.69 183 LEU A O 1
ATOM 1422 N N . PRO A 1 184 ? 19.312 11.594 3.322 1 95.5 184 PRO A N 1
ATOM 1423 C CA . PRO A 1 184 ? 18.594 10.375 2.924 1 95.5 184 PRO A CA 1
ATOM 1424 C C . PRO A 1 184 ? 19.484 9.133 2.949 1 95.5 184 PRO A C 1
ATOM 1426 O O . PRO A 1 184 ? 20.703 9.25 2.871 1 95.5 184 PRO A O 1
ATOM 1429 N N . ILE A 1 185 ? 18.891 7.996 3.107 1 95.75 185 ILE A N 1
ATOM 1430 C CA . ILE A 1 185 ? 19.547 6.703 3.039 1 95.75 185 ILE A CA 1
ATOM 1431 C C . ILE A 1 185 ? 19 5.898 1.861 1 95.75 185 ILE A C 1
ATOM 1433 O O . ILE A 1 185 ? 17.781 5.77 1.704 1 95.75 185 ILE A O 1
ATOM 1437 N N . ASP A 1 186 ? 19.938 5.438 1.022 1 94.31 186 ASP A N 1
ATOM 1438 C CA . ASP A 1 186 ? 19.531 4.637 -0.129 1 94.31 186 ASP A CA 1
ATOM 1439 C C . ASP A 1 186 ? 19.125 3.227 0.298 1 94.31 186 ASP A C 1
ATOM 1441 O O . ASP A 1 186 ? 19.953 2.312 0.309 1 94.31 186 ASP A O 1
ATOM 1445 N N . ARG A 1 187 ? 17.922 3.082 0.6 1 91.5 187 ARG A N 1
ATOM 1446 C CA . ARG A 1 187 ? 17.375 1.82 1.095 1 91.5 187 ARG A CA 1
ATOM 1447 C C . ARG A 1 187 ? 17.031 0.885 -0.058 1 91.5 187 ARG A C 1
ATOM 1449 O O . ARG A 1 187 ? 16.688 1.339 -1.151 1 91.5 187 ARG A O 1
ATOM 1456 N N . MET B 1 1 ? 18.797 -16.078 17.516 1 23.48 1 MET B N 1
ATOM 1457 C CA . MET B 1 1 ? 17.562 -15.398 17.891 1 23.48 1 MET B CA 1
ATOM 1458 C C . MET B 1 1 ? 16.391 -15.875 17.047 1 23.48 1 MET B C 1
ATOM 1460 O O . MET B 1 1 ? 16.375 -15.688 15.828 1 23.48 1 MET B O 1
ATOM 1464 N N . THR B 1 2 ? 15.891 -17.016 17.359 1 24.7 2 THR B N 1
ATOM 1465 C CA . THR B 1 2 ? 14.883 -17.797 16.641 1 24.7 2 THR B CA 1
ATOM 1466 C C . THR B 1 2 ? 13.672 -16.922 16.312 1 24.7 2 THR B C 1
ATOM 1468 O O . THR B 1 2 ? 13.07 -16.312 17.203 1 24.7 2 THR B O 1
ATOM 1471 N N . LYS B 1 3 ? 13.617 -16.375 15.047 1 37.53 3 LYS B N 1
ATOM 1472 C CA . LYS B 1 3 ? 12.523 -15.516 14.617 1 37.53 3 LYS B CA 1
ATOM 1473 C C . LYS B 1 3 ? 11.195 -15.977 15.219 1 37.53 3 LYS B C 1
ATOM 1475 O O . LYS B 1 3 ? 10.789 -17.125 15.047 1 37.53 3 LYS B O 1
ATOM 1480 N N . ALA B 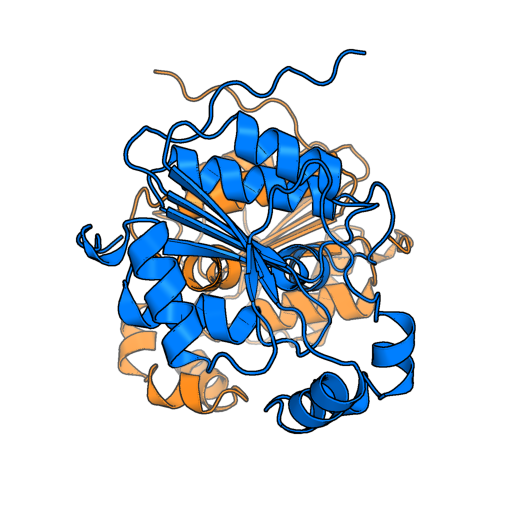1 4 ? 10.508 -15.25 16 1 39.75 4 ALA B N 1
ATOM 1481 C CA . ALA B 1 4 ? 9.234 -15.5 16.672 1 39.75 4 ALA B CA 1
ATOM 1482 C C . ALA B 1 4 ? 8.359 -16.438 15.836 1 39.75 4 ALA B C 1
ATOM 1484 O O . ALA B 1 4 ? 8.133 -16.188 14.648 1 39.75 4 ALA B O 1
ATOM 1485 N N . ALA B 1 5 ? 8.344 -17.656 15.93 1 43.62 5 ALA B N 1
ATOM 1486 C CA . ALA B 1 5 ? 7.398 -18.625 15.375 1 43.62 5 ALA B CA 1
ATOM 1487 C C . ALA B 1 5 ? 6.039 -17.984 15.125 1 43.62 5 ALA B C 1
ATOM 1489 O O . ALA B 1 5 ? 5.336 -17.609 16.062 1 43.62 5 ALA B O 1
ATOM 1490 N N . HIS B 1 6 ? 6.008 -17.141 13.945 1 65.5 6 HIS B N 1
ATOM 1491 C CA . HIS B 1 6 ? 4.723 -16.469 13.781 1 65.5 6 HIS B CA 1
ATOM 1492 C C . HIS B 1 6 ? 3.568 -17.469 13.883 1 65.5 6 HIS B C 1
ATOM 1494 O O . HIS B 1 6 ? 3.598 -18.531 13.258 1 65.5 6 HIS B O 1
ATOM 1500 N N . GLY B 1 7 ? 2.812 -17.422 14.969 1 85.5 7 GLY B N 1
ATOM 1501 C CA . GLY B 1 7 ? 1.593 -18.172 15.203 1 85.5 7 GLY B CA 1
ATOM 1502 C C . GLY B 1 7 ? 0.722 -18.297 13.961 1 85.5 7 GLY B C 1
ATOM 1503 O O . GLY B 1 7 ? 1.126 -17.906 12.867 1 85.5 7 GLY B O 1
ATOM 1504 N N . THR B 1 8 ? -0.249 -19.078 14.023 1 97 8 THR B N 1
ATOM 1505 C CA . THR B 1 8 ? -1.198 -19.266 12.938 1 97 8 THR B CA 1
ATOM 1506 C C . THR B 1 8 ? -1.804 -17.938 12.492 1 97 8 THR B C 1
ATOM 1508 O O . THR B 1 8 ? -1.807 -16.969 13.258 1 97 8 THR B O 1
ATOM 1511 N N . VAL B 1 9 ? -2.127 -17.891 11.273 1 98.56 9 VAL B N 1
ATOM 1512 C CA . VAL B 1 9 ? -2.693 -16.672 10.711 1 98.56 9 VAL B CA 1
ATOM 1513 C C . VAL B 1 9 ? -3.975 -17 9.945 1 98.56 9 VAL B C 1
ATOM 1515 O O . VAL B 1 9 ? -4.121 -18.094 9.406 1 98.56 9 VAL B O 1
ATOM 1518 N N . GLY B 1 10 ? -4.859 -16.047 9.938 1 98.56 10 GLY B N 1
ATOM 1519 C CA . GLY B 1 10 ? -6.129 -16.25 9.266 1 98.56 10 GLY B CA 1
ATOM 1520 C C . GLY B 1 10 ? -6.961 -17.359 9.898 1 98.56 10 GLY B C 1
ATOM 1521 O O . GLY B 1 10 ? -6.758 -17.703 11.07 1 98.56 10 GLY B O 1
ATOM 1522 N N . THR B 1 11 ? -8 -17.812 9.227 1 98.44 11 THR B N 1
ATOM 1523 C CA . THR B 1 11 ? -8.891 -18.875 9.672 1 98.44 11 THR B CA 1
ATOM 1524 C C . THR B 1 11 ? -9.102 -19.906 8.562 1 98.44 11 THR B C 1
ATOM 1526 O O . THR B 1 11 ? -8.602 -19.734 7.445 1 98.44 11 THR B O 1
ATOM 1529 N N . SER B 1 12 ? -9.852 -20.938 8.875 1 98.19 12 SER B N 1
ATOM 1530 C CA . SER B 1 12 ? -10.156 -21.969 7.891 1 98.19 12 SER B CA 1
ATOM 1531 C C . SER B 1 12 ? -10.969 -21.406 6.734 1 98.19 12 SER B C 1
ATOM 1533 O O . SER B 1 12 ? -11.039 -22 5.66 1 98.19 12 SER B O 1
ATOM 1535 N N . ASP B 1 13 ? -11.539 -20.188 6.969 1 97.94 13 ASP B N 1
ATOM 1536 C CA . ASP B 1 13 ? -12.422 -19.609 5.961 1 97.94 13 ASP B CA 1
ATOM 1537 C C . ASP B 1 13 ? -11.656 -18.688 5.023 1 97.94 13 ASP B C 1
ATOM 1539 O O . ASP B 1 13 ? -12.156 -18.297 3.969 1 97.94 13 ASP B O 1
ATOM 1543 N N . THR B 1 14 ? -10.469 -18.297 5.371 1 98.75 14 THR B N 1
ATOM 1544 C CA . THR B 1 14 ? -9.711 -17.359 4.547 1 98.75 14 THR B CA 1
ATOM 1545 C C . THR B 1 14 ? -8.938 -18.109 3.465 1 98.75 14 THR B C 1
ATOM 1547 O O . THR B 1 14 ? -8.586 -19.266 3.639 1 98.75 14 THR B O 1
ATOM 1550 N N . ARG B 1 15 ? -8.711 -17.469 2.365 1 98.88 15 ARG B N 1
ATOM 1551 C CA . ARG B 1 15 ? -7.91 -17.969 1.253 1 98.88 15 ARG B CA 1
ATOM 1552 C C . ARG B 1 15 ? -6.664 -17.109 1.052 1 98.88 15 ARG B C 1
ATOM 1554 O O . ARG B 1 15 ? -6.715 -15.883 1.178 1 98.88 15 ARG B O 1
ATOM 1561 N N . LEU B 1 16 ? -5.602 -17.797 0.761 1 98.94 16 LEU B N 1
ATOM 1562 C CA . LEU B 1 16 ? -4.336 -17.141 0.443 1 98.94 16 LEU B CA 1
ATOM 1563 C C . LEU B 1 16 ? -3.818 -17.594 -0.918 1 98.94 16 LEU B C 1
ATOM 1565 O O . LEU B 1 16 ? -3.646 -18.797 -1.152 1 98.94 16 LEU B O 1
ATOM 1569 N N . ILE B 1 17 ? -3.648 -16.672 -1.799 1 98.94 17 ILE B N 1
ATOM 1570 C CA . ILE B 1 17 ? -3.086 -16.922 -3.121 1 98.94 17 ILE B CA 1
ATOM 1571 C C . ILE B 1 17 ? -1.754 -16.188 -3.262 1 98.94 17 ILE B C 1
ATOM 1573 O O . ILE B 1 17 ? -1.671 -14.977 -3.008 1 98.94 17 ILE B O 1
ATOM 1577 N N . VAL B 1 18 ? -0.737 -16.891 -3.58 1 98.94 18 VAL B N 1
ATOM 1578 C CA . VAL B 1 18 ? 0.555 -16.297 -3.91 1 98.94 18 VAL B CA 1
ATOM 1579 C C . VAL B 1 18 ? 0.796 -16.391 -5.414 1 98.94 18 VAL B C 1
ATOM 1581 O O . VAL B 1 18 ? 0.688 -17.469 -6.004 1 98.94 18 VAL B O 1
ATOM 1584 N N . LEU B 1 19 ? 1.037 -15.273 -6.023 1 98.88 19 LEU B N 1
ATOM 1585 C CA . LEU B 1 19 ? 1.236 -15.164 -7.465 1 98.88 19 LEU B CA 1
ATOM 1586 C C . LEU B 1 19 ? 2.594 -14.547 -7.781 1 98.88 19 LEU B C 1
ATOM 1588 O O . LEU B 1 19 ? 2.807 -13.352 -7.559 1 98.88 19 LEU B O 1
ATOM 1592 N N . ARG B 1 20 ? 3.504 -15.391 -8.305 1 98.94 20 ARG B N 1
ATOM 1593 C CA . ARG B 1 20 ? 4.848 -14.938 -8.648 1 98.94 20 ARG B CA 1
ATOM 1594 C C . ARG B 1 20 ? 5.09 -15.039 -10.148 1 98.94 20 ARG B C 1
ATOM 1596 O O . ARG B 1 20 ? 4.355 -15.734 -10.859 1 98.94 20 ARG B O 1
ATOM 1603 N N . GLY B 1 21 ? 6.094 -14.367 -10.594 1 98.69 21 GLY B N 1
ATOM 1604 C CA . GLY B 1 21 ? 6.523 -14.344 -11.984 1 98.69 21 GLY B CA 1
ATOM 1605 C C . GLY B 1 21 ? 7.332 -13.109 -12.336 1 98.69 21 GLY B C 1
ATOM 1606 O O . GLY B 1 21 ? 7.348 -12.133 -11.586 1 98.69 21 GLY B O 1
ATOM 1607 N N . ASN B 1 22 ? 7.93 -13.164 -13.531 1 98.5 22 ASN B N 1
ATOM 1608 C CA . ASN B 1 22 ? 8.773 -12.055 -13.961 1 98.5 22 ASN B CA 1
ATOM 1609 C C . ASN B 1 22 ? 7.953 -10.812 -14.289 1 98.5 22 ASN B C 1
ATOM 1611 O O . ASN B 1 22 ? 6.727 -10.883 -14.375 1 98.5 22 ASN B O 1
ATOM 1615 N N . SER B 1 23 ? 8.688 -9.641 -14.328 1 97.44 23 SER B N 1
ATOM 1616 C CA . SER B 1 23 ? 8.039 -8.398 -14.727 1 97.44 23 SER B CA 1
ATOM 1617 C C . SER B 1 23 ? 7.277 -8.57 -16.047 1 97.44 23 SER B C 1
ATOM 1619 O O . SER B 1 23 ? 7.766 -9.219 -16.969 1 97.44 23 SER B O 1
ATOM 1621 N N . ALA B 1 24 ? 6 -8.094 -16.094 1 97.12 24 ALA B N 1
ATOM 1622 C CA . ALA B 1 24 ? 5.137 -8.094 -17.281 1 97.12 24 ALA B CA 1
ATOM 1623 C C . ALA B 1 24 ? 4.66 -9.5 -17.609 1 97.12 24 ALA B C 1
ATOM 1625 O O . ALA B 1 24 ? 4.305 -9.789 -18.75 1 97.12 24 ALA B O 1
ATOM 1626 N N . SER B 1 25 ? 4.738 -10.453 -16.609 1 97.94 25 SER B N 1
ATOM 1627 C CA . SER B 1 25 ? 4.258 -11.812 -16.828 1 97.94 25 SER B CA 1
ATOM 1628 C C . SER B 1 25 ? 2.744 -11.898 -16.672 1 97.94 25 SER B C 1
ATOM 1630 O O . SER B 1 25 ? 2.137 -12.922 -16.984 1 97.94 25 SER B O 1
ATOM 1632 N N . GLY B 1 26 ? 2.123 -10.859 -16.094 1 97.31 26 GLY B N 1
ATOM 1633 C CA . GLY B 1 26 ? 0.673 -10.828 -16 1 97.31 26 GLY B CA 1
ATOM 1634 C C . GLY B 1 26 ? 0.169 -10.984 -14.578 1 97.31 26 GLY B C 1
ATOM 1635 O O . GLY B 1 26 ? -1.04 -11.039 -14.344 1 97.31 26 GLY B O 1
ATOM 1636 N N . LYS B 1 27 ? 1.021 -10.992 -13.586 1 98.06 27 LYS B N 1
ATOM 1637 C CA . LYS B 1 27 ? 0.65 -11.203 -12.188 1 98.06 27 LYS B CA 1
ATOM 1638 C C . LYS B 1 27 ? -0.392 -10.18 -11.734 1 98.06 27 LYS B C 1
ATOM 1640 O O . LYS B 1 27 ? -1.422 -10.547 -11.172 1 98.06 27 LYS B O 1
ATOM 1645 N N . SER B 1 28 ? -0.057 -8.898 -12.008 1 97.81 28 SER B N 1
ATOM 1646 C CA . SER B 1 28 ? -0.945 -7.84 -11.547 1 97.81 28 SER B CA 1
ATOM 1647 C C . SER B 1 28 ? -2.295 -7.902 -12.25 1 97.81 28 SER B C 1
ATOM 1649 O O . SER B 1 28 ? -3.332 -7.625 -11.648 1 97.81 28 SER B O 1
ATOM 1651 N N . SER B 1 29 ? -2.281 -8.281 -13.531 1 97.75 29 SER B N 1
ATOM 1652 C CA . SER B 1 29 ? -3.525 -8.445 -14.281 1 97.75 29 SER B CA 1
ATOM 1653 C C . SER B 1 29 ? -4.359 -9.594 -13.727 1 97.75 29 SER B C 1
ATOM 1655 O O . SER B 1 29 ? -5.582 -9.477 -13.609 1 97.75 29 SER B O 1
ATOM 1657 N N . VAL B 1 30 ? -3.689 -10.68 -13.398 1 98.81 30 VAL B N 1
ATOM 1658 C CA . VAL B 1 30 ? -4.398 -11.82 -12.82 1 98.81 30 VAL B CA 1
ATOM 1659 C C . VAL B 1 30 ? -4.988 -11.43 -11.469 1 98.81 30 VAL B C 1
ATOM 1661 O O . VAL B 1 30 ? -6.152 -11.727 -11.188 1 98.81 30 VAL B O 1
ATOM 1664 N N . ALA B 1 31 ? -4.223 -10.781 -10.594 1 98.88 31 ALA B N 1
ATOM 1665 C CA . ALA B 1 31 ? -4.711 -10.336 -9.289 1 98.88 31 ALA B CA 1
ATOM 1666 C C . ALA B 1 31 ? -5.922 -9.422 -9.445 1 98.88 31 ALA B C 1
ATOM 1668 O O . ALA B 1 31 ? -6.926 -9.586 -8.742 1 98.88 31 ALA B O 1
ATOM 1669 N N . ALA B 1 32 ? -5.824 -8.484 -10.375 1 98.25 32 ALA B N 1
ATOM 1670 C CA . ALA B 1 32 ? -6.934 -7.57 -10.641 1 98.25 32 ALA B CA 1
ATOM 1671 C C . ALA B 1 32 ? -8.156 -8.328 -11.141 1 98.25 32 ALA B C 1
ATOM 1673 O O . ALA B 1 32 ? -9.289 -8.031 -10.75 1 98.25 32 ALA B O 1
ATOM 1674 N N . GLY B 1 33 ? -7.898 -9.297 -12.047 1 98.69 33 GLY B N 1
ATOM 1675 C CA . GLY B 1 33 ? -8.984 -10.125 -12.547 1 98.69 33 GLY B CA 1
ATOM 1676 C C . GLY B 1 33 ? -9.68 -10.922 -11.461 1 98.69 33 GLY B C 1
ATOM 1677 O O . GLY B 1 33 ? -10.906 -11.047 -11.469 1 98.69 33 GLY B O 1
ATOM 1678 N N . LEU B 1 34 ? -8.914 -11.477 -10.547 1 98.88 34 LEU B N 1
ATOM 1679 C CA . LEU B 1 34 ? -9.477 -12.203 -9.414 1 98.88 34 LEU B CA 1
ATOM 1680 C C . LEU B 1 34 ? -10.398 -11.305 -8.594 1 98.88 34 LEU B C 1
ATOM 1682 O O . LEU B 1 34 ? -11.508 -11.695 -8.25 1 98.88 34 LEU B O 1
ATOM 1686 N N . ARG B 1 35 ? -9.914 -10.109 -8.289 1 98.44 35 ARG B N 1
ATOM 1687 C CA . ARG B 1 35 ? -10.703 -9.188 -7.473 1 98.44 35 ARG B CA 1
ATOM 1688 C C . ARG B 1 35 ? -11.953 -8.727 -8.219 1 98.44 35 ARG B C 1
ATOM 1690 O O . ARG B 1 35 ? -13.016 -8.555 -7.621 1 98.44 35 ARG B O 1
ATOM 1697 N N . GLU B 1 36 ? -11.812 -8.492 -9.516 1 97.69 36 GLU B N 1
ATOM 1698 C CA . GLU B 1 36 ? -12.961 -8.078 -10.32 1 97.69 36 GLU B CA 1
ATOM 1699 C C . GLU B 1 36 ? -14.047 -9.141 -10.312 1 97.69 36 GLU B C 1
ATOM 1701 O O . GLU B 1 36 ? -15.234 -8.828 -10.156 1 97.69 36 GLU B O 1
ATOM 1706 N N . LYS B 1 37 ? -13.68 -10.352 -10.469 1 98 37 LYS B N 1
ATOM 1707 C CA . LYS B 1 37 ? -14.641 -11.453 -10.531 1 98 37 LYS B CA 1
ATOM 1708 C C . LYS B 1 37 ? -15.195 -11.789 -9.148 1 98 37 LYS B C 1
ATOM 1710 O O . LYS B 1 37 ? -16.375 -12.078 -9 1 98 37 LYS B O 1
ATOM 1715 N N . PHE B 1 38 ? -14.398 -11.789 -8.117 1 98.19 38 PHE B N 1
ATOM 1716 C CA . PHE B 1 38 ? -14.797 -12.156 -6.766 1 98.19 38 PHE B CA 1
ATOM 1717 C C . PHE B 1 38 ? -15.586 -11.031 -6.105 1 98.19 38 PHE B C 1
ATOM 1719 O O . PHE B 1 38 ? -16.641 -11.266 -5.527 1 98.19 38 PHE B O 1
ATOM 1726 N N . GLY B 1 39 ? -14.914 -9.781 -6.176 1 96.56 39 GLY B N 1
ATOM 1727 C CA . GLY B 1 39 ? -15.508 -8.633 -5.52 1 96.56 39 GLY B CA 1
ATOM 1728 C C . GLY B 1 39 ? -14.758 -8.195 -4.273 1 96.56 39 GLY B C 1
ATOM 1729 O O . GLY B 1 39 ? -13.531 -8.344 -4.199 1 96.56 39 GLY B O 1
ATOM 1730 N N . ARG B 1 40 ? -15.469 -7.609 -3.32 1 96.19 40 ARG B N 1
ATOM 1731 C CA . ARG B 1 40 ? -14.836 -7.07 -2.121 1 96.19 40 ARG B CA 1
ATOM 1732 C C . ARG B 1 40 ? -14.508 -8.18 -1.129 1 96.19 40 ARG B C 1
ATOM 1734 O O . ARG B 1 40 ? -14.992 -9.305 -1.266 1 96.19 40 ARG B O 1
ATOM 1741 N N . ASN B 1 41 ? -13.602 -7.805 -0.198 1 97.81 41 ASN B N 1
ATOM 1742 C CA . ASN B 1 41 ? -13.094 -8.703 0.83 1 97.81 41 ASN B CA 1
ATOM 1743 C C . ASN B 1 41 ? -11.984 -9.602 0.292 1 97.81 41 ASN B C 1
ATOM 1745 O O . ASN B 1 41 ? -11.703 -10.656 0.856 1 97.81 41 ASN B O 1
ATOM 1749 N N . LEU B 1 42 ? -11.422 -9.273 -0.819 1 98.81 42 LEU B N 1
ATOM 1750 C CA . LEU B 1 42 ? -10.18 -9.82 -1.352 1 98.81 42 LEU B CA 1
ATOM 1751 C C . LEU B 1 42 ? -9.086 -8.758 -1.397 1 98.81 42 LEU B C 1
ATOM 1753 O O . LEU B 1 42 ? -9.125 -7.863 -2.248 1 98.81 42 LEU B O 1
ATOM 1757 N N . ALA B 1 43 ? -8.172 -8.891 -0.496 1 98.94 43 ALA B N 1
ATOM 1758 C CA . ALA B 1 43 ? -7.055 -7.949 -0.438 1 98.94 43 ALA B CA 1
ATOM 1759 C C . ALA B 1 43 ? -5.961 -8.328 -1.433 1 98.94 43 ALA B C 1
ATOM 1761 O O . ALA B 1 43 ? -5.707 -9.516 -1.66 1 98.94 43 ALA B O 1
ATOM 1762 N N . ILE B 1 44 ? -5.375 -7.348 -2.039 1 98.94 44 ILE B N 1
ATOM 1763 C CA . ILE B 1 44 ? -4.215 -7.566 -2.896 1 98.94 44 ILE B CA 1
ATOM 1764 C C . ILE B 1 44 ? -2.984 -6.914 -2.273 1 98.94 44 ILE B C 1
ATOM 1766 O O . ILE B 1 44 ? -2.936 -5.691 -2.111 1 98.94 44 ILE B O 1
ATOM 1770 N N . VAL B 1 45 ? -2.051 -7.707 -1.893 1 98.94 45 VAL B N 1
ATOM 1771 C CA . VAL B 1 45 ? -0.763 -7.285 -1.354 1 98.94 45 VAL B CA 1
ATOM 1772 C C . VAL B 1 45 ? 0.314 -7.414 -2.43 1 98.94 45 VAL B C 1
ATOM 1774 O O . VAL B 1 45 ? 0.91 -8.484 -2.594 1 98.94 45 VAL B O 1
ATOM 1777 N N . ALA B 1 46 ? 0.537 -6.316 -3.111 1 98.94 46 ALA B N 1
ATOM 1778 C CA . ALA B 1 46 ? 1.48 -6.309 -4.227 1 98.94 46 ALA B CA 1
ATOM 1779 C C . ALA B 1 46 ? 2.869 -5.875 -3.768 1 98.94 46 ALA B C 1
ATOM 1781 O O . ALA B 1 46 ? 3.014 -4.871 -3.066 1 98.94 46 ALA B O 1
ATOM 1782 N N . GLN B 1 47 ? 3.846 -6.613 -4.164 1 98.75 47 GLN B N 1
ATOM 1783 C CA . GLN B 1 47 ? 5.23 -6.312 -3.826 1 98.75 47 GLN B CA 1
ATOM 1784 C C . GLN B 1 47 ? 5.578 -4.863 -4.168 1 98.75 47 GLN B C 1
ATOM 1786 O O . GLN B 1 47 ? 6.133 -4.141 -3.334 1 98.75 47 GLN B O 1
ATOM 1791 N N . ASP B 1 48 ? 5.246 -4.426 -5.379 1 97.56 48 ASP B N 1
ATOM 1792 C CA . ASP B 1 48 ? 5.676 -3.113 -5.852 1 97.56 48 ASP B CA 1
ATOM 1793 C C . ASP B 1 48 ? 4.918 -1.995 -5.141 1 97.56 48 ASP B C 1
ATOM 1795 O O . ASP B 1 48 ? 5.445 -0.896 -4.961 1 97.56 48 ASP B O 1
ATOM 1799 N N . ASN B 1 49 ? 3.689 -2.254 -4.742 1 98.62 49 ASN B N 1
ATOM 1800 C CA . ASN B 1 49 ? 2.943 -1.256 -3.982 1 98.62 49 ASN B CA 1
ATOM 1801 C C . ASN B 1 49 ? 3.613 -0.954 -2.645 1 98.62 49 ASN B C 1
ATOM 1803 O O . ASN B 1 49 ? 3.83 0.21 -2.303 1 98.62 49 ASN B O 1
ATOM 1807 N N . LEU B 1 50 ? 3.961 -2.004 -1.916 1 98.88 50 LEU B N 1
ATOM 1808 C CA . LEU B 1 50 ? 4.539 -1.812 -0.591 1 98.88 50 LEU B CA 1
ATOM 1809 C C . LEU B 1 50 ? 6.008 -1.403 -0.693 1 98.88 50 LEU B C 1
ATOM 1811 O O . LEU B 1 50 ? 6.461 -0.52 0.037 1 98.88 50 LEU B O 1
ATOM 1815 N N . ARG B 1 51 ? 6.734 -1.949 -1.64 1 98.56 51 ARG B N 1
ATOM 1816 C CA . ARG B 1 51 ? 8.164 -1.686 -1.746 1 98.56 51 ARG B CA 1
ATOM 1817 C C . ARG B 1 51 ? 8.43 -0.321 -2.375 1 98.56 51 ARG B C 1
ATOM 1819 O O . ARG B 1 51 ? 9.219 0.467 -1.856 1 98.56 51 ARG B O 1
ATOM 1826 N N . ARG B 1 52 ? 7.723 0.015 -3.51 1 97.25 52 ARG B N 1
ATOM 1827 C CA . ARG B 1 52 ? 8.016 1.235 -4.254 1 97.25 52 ARG B CA 1
ATOM 1828 C C . ARG B 1 52 ? 7.145 2.391 -3.779 1 97.25 52 ARG B C 1
ATOM 1830 O O . ARG B 1 52 ? 7.641 3.492 -3.533 1 97.25 52 ARG B O 1
ATOM 1837 N N . ILE B 1 53 ? 5.875 2.09 -3.621 1 98.12 53 ILE B N 1
ATOM 1838 C CA . ILE B 1 53 ? 4.941 3.184 -3.375 1 98.12 53 ILE B CA 1
ATOM 1839 C C . ILE B 1 53 ? 4.977 3.57 -1.897 1 98.12 53 ILE B C 1
ATOM 1841 O O . ILE B 1 53 ? 5.07 4.754 -1.561 1 98.12 53 ILE B O 1
ATOM 1845 N N . VAL B 1 54 ? 5.004 2.586 -1.006 1 98.88 54 VAL B N 1
ATOM 1846 C CA . VAL B 1 54 ? 4.98 2.904 0.418 1 98.88 54 VAL B CA 1
ATOM 1847 C C . VAL B 1 54 ? 6.395 3.232 0.897 1 98.88 54 VAL B C 1
ATOM 1849 O O . VAL B 1 54 ? 6.656 4.348 1.354 1 98.88 54 VAL B O 1
ATOM 1852 N N . LEU B 1 55 ? 7.348 2.354 0.673 1 98.88 55 LEU B N 1
ATOM 1853 C CA . LEU B 1 55 ? 8.641 2.475 1.335 1 98.88 55 LEU B CA 1
ATOM 1854 C C . LEU B 1 55 ? 9.648 3.178 0.432 1 98.88 55 LEU B C 1
ATOM 1856 O O . LEU B 1 55 ? 10.664 3.693 0.909 1 98.88 55 LEU B O 1
ATOM 1860 N N . ARG B 1 56 ? 9.438 3.158 -0.903 1 98.06 56 ARG B N 1
ATOM 1861 C CA . ARG B 1 56 ? 10.422 3.586 -1.887 1 98.06 56 ARG B CA 1
ATOM 1862 C C . ARG B 1 56 ? 11.773 2.92 -1.632 1 98.06 56 ARG B C 1
ATOM 1864 O O . ARG B 1 56 ? 12.797 3.596 -1.559 1 98.06 56 ARG B O 1
ATOM 1871 N N . GLU B 1 57 ? 11.734 1.624 -1.506 1 98.06 57 GLU B N 1
ATOM 1872 C CA . GLU B 1 57 ? 12.906 0.797 -1.224 1 98.06 57 GLU B CA 1
ATOM 1873 C C . GLU B 1 57 ? 13.328 0.003 -2.455 1 98.06 57 GLU B C 1
ATOM 1875 O O . GLU B 1 57 ? 12.484 -0.424 -3.246 1 98.06 57 GLU B O 1
ATOM 1880 N N . ARG B 1 58 ? 14.602 -0.176 -2.621 1 96 58 ARG B N 1
ATOM 1881 C CA . ARG B 1 58 ? 15.094 -1.062 -3.67 1 96 58 ARG B CA 1
ATOM 1882 C C . ARG B 1 58 ? 14.836 -2.523 -3.32 1 96 58 ARG B C 1
ATOM 1884 O O . ARG B 1 58 ? 14.617 -2.859 -2.154 1 96 58 ARG B O 1
ATOM 1891 N N . ASP B 1 59 ? 14.758 -3.305 -4.324 1 95.44 59 ASP B N 1
ATOM 1892 C CA . ASP B 1 59 ? 14.602 -4.738 -4.09 1 95.44 59 ASP B CA 1
ATOM 1893 C C . ASP B 1 59 ? 15.938 -5.387 -3.74 1 95.44 59 ASP B C 1
ATOM 1895 O O . ASP B 1 59 ? 16.688 -5.805 -4.629 1 95.44 59 ASP B O 1
ATOM 1899 N N . ARG B 1 60 ? 16.203 -5.504 -2.434 1 95 60 ARG B N 1
ATOM 1900 C CA . ARG B 1 60 ? 17.453 -6.07 -1.912 1 95 60 ARG B CA 1
ATOM 1901 C C . ARG B 1 60 ? 17.156 -7.164 -0.888 1 95 60 ARG B C 1
ATOM 1903 O O . ARG B 1 60 ? 16.094 -7.184 -0.272 1 95 60 ARG B O 1
ATOM 1910 N N . PRO B 1 61 ? 18.156 -8.109 -0.798 1 95.5 61 PRO B N 1
ATOM 1911 C CA . PRO B 1 61 ? 17.984 -9.102 0.272 1 95.5 61 PRO B CA 1
ATOM 1912 C C . PRO B 1 61 ? 17.844 -8.453 1.65 1 95.5 61 PRO B C 1
ATOM 1914 O O . PRO B 1 61 ? 18.562 -7.496 1.961 1 95.5 61 PRO B O 1
ATOM 1917 N N . GLY B 1 62 ? 16.906 -8.898 2.381 1 95.81 62 GLY B N 1
ATOM 1918 C CA . GLY B 1 62 ? 16.75 -8.43 3.748 1 95.81 62 GLY B CA 1
ATOM 1919 C C . GLY B 1 62 ? 16.047 -7.09 3.846 1 95.81 62 GLY B C 1
ATOM 1920 O O . GLY B 1 62 ? 15.977 -6.492 4.922 1 95.81 62 GLY B O 1
ATOM 1921 N N . GLY B 1 63 ? 15.547 -6.582 2.787 1 97.25 63 GLY B N 1
ATOM 1922 C CA . GLY B 1 63 ? 14.859 -5.305 2.797 1 97.25 63 GLY B CA 1
ATOM 1923 C C . GLY B 1 63 ? 13.633 -5.289 3.697 1 97.25 63 GLY B C 1
ATOM 1924 O O . GLY B 1 63 ? 13.016 -6.328 3.926 1 97.25 63 GLY B O 1
ATOM 1925 N N . ALA B 1 64 ? 13.234 -4.145 4.156 1 98.44 64 ALA B N 1
ATOM 1926 C CA . ALA B 1 64 ? 12.086 -3.963 5.039 1 98.44 64 ALA B CA 1
ATOM 1927 C C . ALA B 1 64 ? 10.789 -4.363 4.34 1 98.44 64 ALA B C 1
ATOM 1929 O O . ALA B 1 64 ? 9.836 -4.797 4.992 1 98.44 64 ALA B O 1
ATOM 1930 N N . ASN B 1 65 ? 10.805 -4.234 3.004 1 98.69 65 ASN B N 1
ATOM 1931 C CA . ASN B 1 65 ? 9.594 -4.547 2.256 1 98.69 65 ASN B CA 1
ATOM 1932 C C . ASN B 1 65 ? 9.188 -6.004 2.438 1 98.69 65 ASN B C 1
ATOM 1934 O O . ASN B 1 65 ? 7.996 -6.332 2.393 1 98.69 65 ASN B O 1
ATOM 1938 N N . ILE B 1 66 ? 10.148 -6.891 2.652 1 98.75 66 ILE B N 1
ATOM 1939 C CA . ILE B 1 66 ? 9.859 -8.305 2.814 1 98.75 66 ILE B CA 1
ATOM 1940 C C . ILE B 1 66 ? 8.969 -8.516 4.043 1 98.75 66 ILE B C 1
ATOM 1942 O O . ILE B 1 66 ? 7.926 -9.164 3.959 1 98.75 66 ILE B O 1
ATOM 1946 N N . GLY B 1 67 ? 9.359 -7.93 5.164 1 98.62 67 GLY B N 1
ATOM 1947 C CA . GLY B 1 67 ? 8.562 -8.016 6.375 1 98.62 67 GLY B CA 1
ATOM 1948 C C . GLY B 1 67 ? 7.234 -7.293 6.262 1 98.62 67 GLY B C 1
ATOM 1949 O O . GLY B 1 67 ? 6.23 -7.734 6.832 1 98.62 67 GLY B O 1
ATOM 1950 N N . LEU B 1 68 ? 7.215 -6.188 5.531 1 98.88 68 LEU B N 1
ATOM 1951 C CA . LEU B 1 68 ? 5.98 -5.422 5.402 1 98.88 68 LEU B CA 1
ATOM 1952 C C . LEU B 1 68 ? 4.941 -6.195 4.598 1 98.88 68 LEU B C 1
ATOM 1954 O O . LEU B 1 68 ? 3.75 -6.156 4.91 1 98.88 68 LEU B O 1
ATOM 1958 N N . ILE B 1 69 ? 5.391 -6.871 3.533 1 98.88 69 ILE B N 1
ATOM 1959 C CA . ILE B 1 69 ? 4.496 -7.715 2.746 1 98.88 69 ILE B CA 1
ATOM 1960 C C . ILE B 1 69 ? 3.895 -8.797 3.637 1 98.88 69 ILE B C 1
ATOM 1962 O O . ILE B 1 69 ? 2.68 -9.016 3.629 1 98.88 69 ILE B O 1
ATOM 1966 N N . ASP B 1 70 ? 4.75 -9.438 4.426 1 98.81 70 ASP B N 1
ATOM 1967 C CA . ASP B 1 70 ? 4.305 -10.469 5.352 1 98.81 70 ASP B CA 1
ATOM 1968 C C . ASP B 1 70 ? 3.291 -9.914 6.348 1 98.81 70 ASP B C 1
ATOM 1970 O O . ASP B 1 70 ? 2.205 -10.477 6.516 1 98.81 70 ASP B O 1
ATOM 1974 N N . LEU B 1 71 ? 3.627 -8.836 6.961 1 98.69 71 LEU B N 1
ATOM 1975 C CA . LEU B 1 71 ? 2.799 -8.203 7.984 1 98.69 71 LEU B CA 1
ATOM 1976 C C . LEU B 1 71 ? 1.438 -7.816 7.414 1 98.69 71 LEU B C 1
ATOM 1978 O O . LEU B 1 71 ? 0.407 -8.047 8.055 1 98.69 71 LEU B O 1
ATOM 1982 N N . THR B 1 72 ? 1.428 -7.27 6.238 1 98.94 72 THR B N 1
ATOM 1983 C CA . THR B 1 72 ? 0.195 -6.816 5.602 1 98.94 72 THR B CA 1
ATOM 1984 C C . THR B 1 72 ? -0.705 -8 5.258 1 98.94 72 THR B C 1
ATOM 1986 O O . THR B 1 72 ? -1.909 -7.965 5.52 1 98.94 72 THR B O 1
ATOM 1989 N N . ALA B 1 73 ? -0.078 -9.031 4.695 1 98.94 73 ALA B N 1
ATOM 1990 C CA . ALA B 1 73 ? -0.847 -10.227 4.352 1 98.94 73 ALA B CA 1
ATOM 1991 C C . ALA B 1 73 ? -1.47 -10.852 5.594 1 98.94 73 ALA B C 1
ATOM 1993 O O . ALA B 1 73 ? -2.658 -11.18 5.602 1 98.94 73 ALA B O 1
ATOM 1994 N N . ARG B 1 74 ? -0.685 -10.977 6.656 1 98.88 74 ARG B N 1
ATOM 1995 C CA . ARG B 1 74 ? -1.169 -11.57 7.898 1 98.88 74 ARG B CA 1
ATOM 1996 C C . ARG B 1 74 ? -2.285 -10.727 8.508 1 98.88 74 ARG B C 1
ATOM 1998 O O . ARG B 1 74 ? -3.301 -11.266 8.953 1 98.88 74 ARG B O 1
ATOM 2005 N N . TYR B 1 75 ? -2.107 -9.469 8.523 1 98.88 75 TYR B N 1
ATOM 2006 C CA . TYR B 1 75 ? -3.117 -8.57 9.07 1 98.88 75 TYR B CA 1
ATOM 2007 C C . TYR B 1 75 ? -4.449 -8.742 8.352 1 98.88 75 TYR B C 1
ATOM 2009 O O . TYR B 1 75 ? -5.5 -8.844 8.984 1 98.88 75 TYR B O 1
ATOM 2017 N N . ALA B 1 76 ? -4.363 -8.719 6.969 1 98.88 76 ALA B N 1
ATOM 2018 C CA . ALA B 1 76 ? -5.578 -8.867 6.176 1 98.88 76 ALA B CA 1
ATOM 2019 C C . ALA B 1 76 ? -6.262 -10.203 6.453 1 98.88 76 ALA B C 1
ATOM 2021 O O . ALA B 1 76 ? -7.473 -10.25 6.668 1 98.88 76 ALA B O 1
ATOM 2022 N N . LEU B 1 77 ? -5.441 -11.242 6.488 1 98.88 77 LEU B N 1
ATOM 2023 C CA . LEU B 1 77 ? -5.977 -12.57 6.762 1 98.88 77 LEU B CA 1
ATOM 2024 C C . LEU B 1 77 ? -6.621 -12.625 8.141 1 98.88 77 LEU B C 1
ATOM 2026 O O . LEU B 1 77 ? -7.723 -13.156 8.297 1 98.88 77 LEU B O 1
ATOM 2030 N N . ASP B 1 78 ? -6.008 -12.062 9.125 1 98.75 78 ASP B N 1
ATOM 2031 C CA . ASP B 1 78 ? -6.492 -12.094 10.5 1 98.75 78 ASP B CA 1
ATOM 2032 C C . ASP B 1 78 ? -7.754 -11.242 10.656 1 98.75 78 ASP B C 1
ATOM 2034 O O . ASP B 1 78 ? -8.5 -11.398 11.625 1 98.75 78 ASP B O 1
ATOM 2038 N N . ASN B 1 79 ? -7.91 -10.352 9.742 1 98.44 79 ASN B N 1
ATOM 2039 C CA . ASN B 1 79 ? -9.117 -9.539 9.758 1 98.44 79 ASN B CA 1
ATOM 2040 C C . ASN B 1 79 ? -10.172 -10.078 8.797 1 98.44 79 ASN B C 1
ATOM 2042 O O . ASN B 1 79 ? -11.094 -9.352 8.406 1 98.44 79 ASN B O 1
ATOM 2046 N N . GLY B 1 80 ? -9.984 -11.305 8.297 1 98.31 80 GLY B N 1
ATOM 2047 C CA . GLY B 1 80 ? -11.031 -12.031 7.594 1 98.31 80 GLY B CA 1
ATOM 2048 C C . GLY B 1 80 ? -11.016 -11.805 6.094 1 98.31 80 GLY B C 1
ATOM 2049 O O . GLY B 1 80 ? -11.945 -12.211 5.391 1 98.31 80 GLY B O 1
ATOM 2050 N N . PHE B 1 81 ? -10.055 -11.125 5.574 1 98.81 81 PHE B N 1
ATOM 2051 C CA . PHE B 1 81 ? -9.93 -10.969 4.129 1 98.81 81 PHE B CA 1
ATOM 2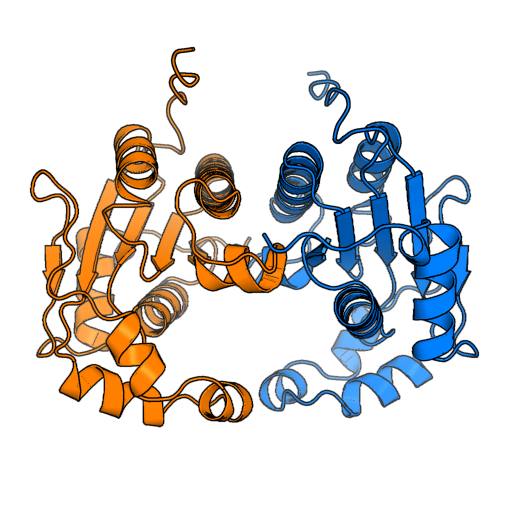052 C C . PHE B 1 81 ? -9.32 -12.219 3.504 1 98.81 81 PHE B C 1
ATOM 2054 O O . PHE B 1 81 ? -8.508 -12.906 4.133 1 98.81 81 PHE B O 1
ATOM 2061 N N . HIS B 1 82 ? -9.742 -12.539 2.322 1 98.94 82 HIS B N 1
ATOM 2062 C CA . HIS B 1 82 ? -8.875 -13.328 1.449 1 98.94 82 HIS B CA 1
ATOM 2063 C C . HIS B 1 82 ? -7.73 -12.484 0.896 1 98.94 82 HIS B C 1
ATOM 2065 O O . HIS B 1 82 ? -7.836 -11.258 0.827 1 98.94 82 HIS B O 1
ATOM 2071 N N . VAL B 1 83 ? -6.641 -13.156 0.527 1 98.94 83 VAL B N 1
ATOM 2072 C CA . VAL B 1 83 ? -5.473 -12.344 0.194 1 98.94 83 VAL B CA 1
ATOM 2073 C C . VAL B 1 83 ? -4.789 -12.914 -1.049 1 98.94 83 VAL B C 1
ATOM 2075 O O . VAL B 1 83 ? -4.613 -14.125 -1.17 1 98.94 83 VAL B O 1
ATOM 2078 N N . VAL B 1 84 ? -4.469 -12.047 -1.966 1 99 84 VAL B N 1
ATOM 2079 C CA . VAL B 1 84 ? -3.52 -12.32 -3.039 1 99 84 VAL B CA 1
ATOM 2080 C C . VAL B 1 84 ? -2.213 -11.578 -2.779 1 99 84 VAL B C 1
ATOM 2082 O O . VAL B 1 84 ? -2.199 -10.344 -2.684 1 99 84 VAL B O 1
ATOM 2085 N N . VAL B 1 85 ? -1.156 -12.305 -2.602 1 99 85 VAL B N 1
ATOM 2086 C CA . VAL B 1 85 ? 0.185 -11.727 -2.602 1 99 85 VAL B CA 1
ATOM 2087 C C . VAL B 1 85 ? 0.807 -11.875 -3.988 1 99 85 VAL B C 1
ATOM 2089 O O . VAL B 1 85 ? 0.902 -12.977 -4.523 1 99 85 VAL B O 1
ATOM 2092 N N . GLU B 1 86 ? 1.216 -10.742 -4.586 1 98.88 86 GLU B N 1
ATOM 2093 C CA . GLU B 1 86 ? 1.748 -10.906 -5.938 1 98.88 86 GLU B CA 1
ATOM 2094 C C . GLU B 1 86 ? 3.002 -10.062 -6.141 1 98.88 86 GLU B C 1
ATOM 2096 O O . GLU B 1 86 ? 3.133 -8.984 -5.555 1 98.88 86 GLU B O 1
ATOM 2101 N N . GLY B 1 87 ? 3.891 -10.469 -6.93 1 98.81 87 GLY B N 1
ATOM 2102 C CA . GLY B 1 87 ? 5.125 -9.789 -7.285 1 98.81 87 GLY B CA 1
ATOM 2103 C C . GLY B 1 87 ? 6.137 -10.695 -7.953 1 98.81 87 GLY B C 1
ATOM 2104 O O . GLY B 1 87 ? 5.895 -11.898 -8.109 1 98.81 87 GLY B O 1
ATOM 2105 N N . ILE B 1 88 ? 7.191 -10.086 -8.414 1 98.75 88 ILE B N 1
ATOM 2106 C CA . ILE B 1 88 ? 8.305 -10.922 -8.836 1 98.75 88 ILE B CA 1
ATOM 2107 C C . ILE B 1 88 ? 8.711 -11.852 -7.691 1 98.75 88 ILE B C 1
ATOM 2109 O O . ILE B 1 88 ? 8.742 -13.07 -7.855 1 98.75 88 ILE B O 1
ATOM 2113 N N . LEU B 1 89 ? 8.977 -11.25 -6.508 1 98.56 89 LEU B N 1
ATOM 2114 C CA . LEU B 1 89 ? 9.219 -12.023 -5.297 1 98.56 89 LEU B CA 1
ATOM 2115 C C . LEU B 1 89 ? 10.242 -13.125 -5.551 1 98.56 89 LEU B C 1
ATOM 2117 O O . LEU B 1 89 ? 9.93 -14.312 -5.395 1 98.56 89 LEU B O 1
ATOM 2121 N N . TYR B 1 90 ? 11.406 -12.664 -5.805 1 98.69 90 TYR B N 1
ATOM 2122 C CA . TYR B 1 90 ? 12.492 -13.586 -6.098 1 98.69 90 TYR B CA 1
ATOM 2123 C C . TYR B 1 90 ? 12.578 -14.68 -5.039 1 98.69 90 TYR B C 1
ATOM 2125 O O . TYR B 1 90 ? 12.539 -14.398 -3.84 1 98.69 90 TYR B O 1
ATOM 2133 N N . ALA B 1 91 ? 12.797 -15.859 -5.527 1 98.25 91 ALA B N 1
ATOM 2134 C CA . ALA B 1 91 ? 12.852 -17 -4.605 1 98.25 91 ALA B CA 1
ATOM 2135 C C . ALA B 1 91 ? 13.977 -16.812 -3.586 1 98.25 91 ALA B C 1
ATOM 2137 O O . ALA B 1 91 ? 13.781 -17.062 -2.393 1 98.25 91 ALA B O 1
ATOM 2138 N N . ASP B 1 92 ? 15.094 -16.297 -3.971 1 96.81 92 ASP B N 1
ATOM 2139 C CA . ASP B 1 92 ? 16.25 -16.203 -3.084 1 96.81 92 ASP B CA 1
ATOM 2140 C C . ASP B 1 92 ? 16.047 -15.117 -2.035 1 96.81 92 ASP B C 1
ATOM 2142 O O . ASP B 1 92 ? 16.797 -15.039 -1.056 1 96.81 92 ASP B O 1
ATOM 2146 N N . ARG B 1 93 ? 15.023 -14.359 -2.225 1 97.31 93 ARG B N 1
ATOM 2147 C CA . ARG B 1 93 ? 14.836 -13.227 -1.322 1 97.31 93 ARG B CA 1
ATOM 2148 C C . ARG B 1 93 ? 13.57 -13.398 -0.49 1 97.31 93 ARG B C 1
ATOM 2150 O O . ARG B 1 93 ? 13.555 -13.094 0.705 1 97.31 93 ARG B O 1
ATOM 2157 N N . TYR B 1 94 ? 12.555 -13.93 -1.146 1 98.12 94 TYR B N 1
ATOM 2158 C CA . TYR B 1 94 ? 11.242 -13.891 -0.517 1 98.12 94 TYR B CA 1
ATOM 2159 C C . TYR B 1 94 ? 10.789 -15.289 -0.107 1 98.12 94 TYR B C 1
ATOM 2161 O O . TYR B 1 94 ? 9.773 -15.445 0.567 1 98.12 94 TYR B O 1
ATOM 2169 N N . ALA B 1 95 ? 11.539 -16.344 -0.431 1 98.12 95 ALA B N 1
ATOM 2170 C CA . ALA B 1 95 ? 11.078 -17.719 -0.244 1 98.12 95 ALA B CA 1
ATOM 2171 C C . ALA B 1 95 ? 10.773 -18 1.224 1 98.12 95 ALA B C 1
ATOM 2173 O O . ALA B 1 95 ? 9.727 -18.562 1.548 1 98.12 95 ALA B O 1
ATOM 2174 N N . THR B 1 96 ? 11.672 -17.625 2.086 1 97.62 96 THR B N 1
ATOM 2175 C CA . THR B 1 96 ? 11.469 -17.906 3.502 1 97.62 96 THR B CA 1
ATOM 2176 C C . THR B 1 96 ? 10.195 -17.234 4.016 1 97.62 96 THR B C 1
ATOM 2178 O O . THR B 1 96 ? 9.375 -17.875 4.672 1 97.62 96 THR B O 1
ATOM 2181 N N . MET B 1 97 ? 10.031 -16.031 3.703 1 98.19 97 MET B N 1
ATOM 2182 C CA . MET B 1 97 ? 8.859 -15.281 4.133 1 98.19 97 MET B CA 1
ATOM 2183 C C . MET B 1 97 ? 7.582 -15.914 3.576 1 98.19 97 MET B C 1
ATOM 2185 O O . MET B 1 97 ? 6.613 -16.109 4.312 1 98.19 97 MET B O 1
ATOM 2189 N N . LEU B 1 98 ? 7.574 -16.25 2.305 1 98.56 98 LEU B N 1
ATOM 2190 C CA . LEU B 1 98 ? 6.395 -16.828 1.663 1 98.56 98 LEU B CA 1
ATOM 2191 C C . LEU B 1 98 ? 6.066 -18.188 2.246 1 98.56 98 LEU B C 1
ATOM 2193 O O . LEU B 1 98 ? 4.902 -18.5 2.52 1 98.56 98 LEU B O 1
ATOM 2197 N N . GLN B 1 99 ? 7.117 -18.984 2.428 1 98.25 99 GLN B N 1
ATOM 2198 C CA . GLN B 1 99 ? 6.902 -20.312 2.977 1 98.25 99 GLN B CA 1
ATOM 2199 C C . GLN B 1 99 ? 6.363 -20.25 4.402 1 98.25 99 GLN B C 1
ATOM 2201 O O . GLN B 1 99 ? 5.488 -21.031 4.777 1 98.25 99 GLN B O 1
ATOM 2206 N N . ASP B 1 100 ? 6.848 -19.312 5.188 1 98.12 100 ASP B N 1
ATOM 2207 C CA . ASP B 1 100 ? 6.355 -19.125 6.551 1 98.12 100 ASP B CA 1
ATOM 2208 C C . ASP B 1 100 ? 4.891 -18.703 6.551 1 98.12 100 ASP B C 1
ATOM 2210 O O . ASP B 1 100 ? 4.094 -19.188 7.355 1 98.12 100 ASP B O 1
ATOM 2214 N N . LEU B 1 101 ? 4.574 -17.797 5.676 1 98.62 101 LEU B N 1
ATOM 2215 C CA . LEU B 1 101 ? 3.199 -17.328 5.555 1 98.62 101 LEU B CA 1
ATOM 2216 C C . LEU B 1 101 ? 2.266 -18.469 5.156 1 98.62 101 LEU B C 1
ATOM 2218 O O . LEU B 1 101 ? 1.195 -18.625 5.746 1 98.62 101 LEU B O 1
ATOM 2222 N N . VAL B 1 102 ? 2.703 -19.25 4.195 1 98.5 102 VAL B N 1
ATOM 2223 C CA . VAL B 1 102 ? 1.923 -20.375 3.695 1 98.5 102 VAL B CA 1
ATOM 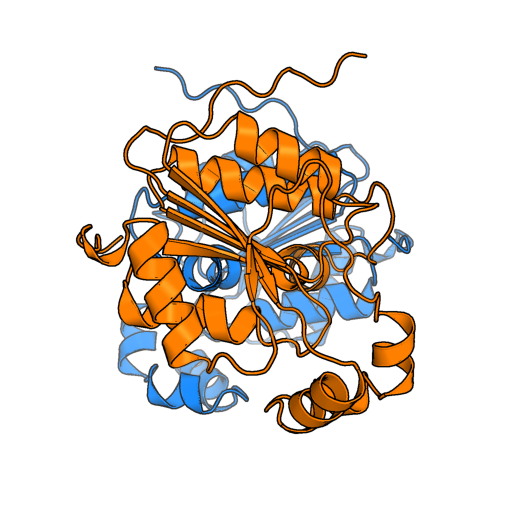2224 C C . VAL B 1 102 ? 1.718 -21.406 4.809 1 98.5 102 VAL B C 1
ATOM 2226 O O . VAL B 1 102 ? 0.604 -21.891 5.016 1 98.5 102 VAL B O 1
ATOM 2229 N N . ARG B 1 103 ? 2.754 -21.672 5.539 1 97.75 103 ARG B N 1
ATOM 2230 C CA . ARG B 1 103 ? 2.689 -22.656 6.617 1 97.75 103 ARG B CA 1
ATOM 2231 C C . ARG B 1 103 ? 1.767 -22.172 7.734 1 97.75 103 ARG B C 1
ATOM 2233 O O . ARG B 1 103 ? 1.042 -22.984 8.336 1 97.75 103 ARG B O 1
ATOM 2240 N N . ALA B 1 104 ? 1.786 -20.922 7.969 1 98.62 104 ALA B N 1
ATOM 2241 C CA . ALA B 1 104 ? 1.05 -20.344 9.094 1 98.62 104 ALA B CA 1
ATOM 2242 C C . ALA B 1 104 ? -0.438 -20.234 8.773 1 98.62 104 ALA B C 1
ATOM 2244 O O . ALA B 1 104 ? -1.273 -20.188 9.68 1 98.62 104 ALA B O 1
ATOM 2245 N N . HIS B 1 105 ? -0.807 -20.125 7.539 1 98.88 105 HIS B N 1
ATOM 2246 C CA . HIS B 1 105 ? -2.184 -19.844 7.148 1 98.88 105 HIS B CA 1
ATOM 2247 C C . HIS B 1 105 ? -3.09 -21.031 7.422 1 98.88 105 HIS B C 1
ATOM 2249 O O . HIS B 1 105 ? -2.785 -22.156 7.012 1 98.88 105 HIS B O 1
ATOM 2255 N N . GLN B 1 106 ? -4.195 -20.75 7.98 1 98.75 106 GLN B N 1
ATOM 2256 C CA . GLN B 1 106 ? -5.066 -21.797 8.492 1 98.75 106 GLN B CA 1
ATOM 2257 C C . GLN B 1 106 ? -6.035 -22.281 7.418 1 98.75 106 GLN B C 1
ATOM 2259 O O . GLN B 1 106 ? -6.652 -23.344 7.562 1 98.75 106 GLN B O 1
ATOM 2264 N N . GLY B 1 107 ? -6.203 -21.547 6.379 1 98.75 107 GLY B N 1
ATOM 2265 C CA . GLY B 1 107 ? -7.152 -21.891 5.328 1 98.75 107 GLY B CA 1
ATOM 2266 C C . GLY B 1 107 ? -6.492 -22.469 4.094 1 98.75 107 GLY B C 1
ATOM 2267 O O . GLY B 1 107 ? -5.379 -22.984 4.168 1 98.75 107 GLY B O 1
ATOM 2268 N N . VAL B 1 108 ? -7.145 -22.422 2.992 1 98.75 108 VAL B N 1
ATOM 2269 C CA . VAL B 1 108 ? -6.625 -22.922 1.727 1 98.75 108 VAL B CA 1
ATOM 2270 C C . VAL B 1 108 ? -5.613 -21.938 1.15 1 98.75 108 VAL B C 1
ATOM 2272 O O . VAL B 1 108 ? -5.902 -20.75 1.025 1 98.75 108 VAL B O 1
ATOM 2275 N N . THR B 1 109 ? -4.496 -22.438 0.863 1 98.81 109 THR B N 1
ATOM 2276 C CA . THR B 1 109 ? -3.445 -21.656 0.228 1 98.81 109 THR B CA 1
ATOM 2277 C C . THR B 1 109 ? -3.078 -22.234 -1.133 1 98.81 109 THR B C 1
ATOM 2279 O O . THR B 1 109 ? -2.963 -23.453 -1.28 1 98.81 109 THR B O 1
ATOM 2282 N N . ARG B 1 110 ? -2.951 -21.391 -2.105 1 98.88 110 ARG B N 1
ATOM 2283 C CA . ARG B 1 110 ? -2.49 -21.781 -3.434 1 98.88 110 ARG B CA 1
ATOM 2284 C C . ARG B 1 110 ? -1.377 -20.859 -3.922 1 98.88 110 ARG B C 1
ATOM 2286 O O . ARG B 1 110 ? -1.474 -19.641 -3.791 1 98.88 110 ARG B O 1
ATOM 2293 N N . CYS B 1 111 ? -0.345 -21.469 -4.441 1 98.94 111 CYS B N 1
ATOM 2294 C CA . CYS B 1 111 ? 0.792 -20.719 -4.973 1 98.94 111 CYS B CA 1
ATOM 2295 C C . CYS B 1 111 ? 0.968 -20.984 -6.461 1 98.94 111 CYS B C 1
ATOM 2297 O O . CYS B 1 111 ? 0.874 -22.125 -6.91 1 98.94 111 CYS B O 1
ATOM 2299 N N . TYR B 1 112 ? 1.211 -19.922 -7.199 1 98.94 112 TYR B N 1
ATOM 2300 C CA . TYR B 1 112 ? 1.367 -20.016 -8.648 1 98.94 112 TYR B CA 1
ATOM 2301 C C . TYR B 1 112 ? 2.605 -19.266 -9.117 1 98.94 112 TYR B C 1
ATOM 2303 O O . TYR B 1 112 ? 2.99 -18.266 -8.523 1 98.94 112 TYR B O 1
ATOM 2311 N N . TYR B 1 113 ? 3.207 -19.766 -10.188 1 98.88 113 TYR B N 1
ATOM 2312 C CA . TYR B 1 113 ? 4.262 -19.078 -10.914 1 98.88 113 TYR B CA 1
ATOM 2313 C C . TYR B 1 113 ? 3.895 -18.922 -12.391 1 98.88 113 TYR B C 1
ATOM 2315 O O . TYR B 1 113 ? 3.666 -19.922 -13.086 1 98.88 113 TYR B O 1
ATOM 2323 N N . LEU B 1 114 ? 3.74 -17.703 -12.812 1 98.81 114 LEU B N 1
ATOM 2324 C CA . LEU B 1 114 ? 3.482 -17.453 -14.227 1 98.81 114 LEU B CA 1
ATOM 2325 C C . LEU B 1 114 ? 4.766 -17.562 -15.039 1 98.81 114 LEU B C 1
ATOM 2327 O O . LEU B 1 114 ? 5.609 -16.656 -14.992 1 98.81 114 LEU B O 1
ATOM 2331 N N . ASP B 1 115 ? 4.871 -18.594 -15.758 1 98.44 115 ASP B N 1
ATOM 2332 C CA . ASP B 1 115 ? 6.051 -18.891 -16.562 1 98.44 115 ASP B CA 1
ATOM 2333 C C . ASP B 1 115 ? 5.902 -18.328 -17.969 1 98.44 115 ASP B C 1
ATOM 2335 O O . ASP B 1 115 ? 5.449 -19.031 -18.875 1 98.44 115 ASP B O 1
ATOM 2339 N N . VAL B 1 116 ? 6.367 -17.141 -18.141 1 98.38 116 VAL B N 1
ATOM 2340 C CA . VAL B 1 116 ? 6.277 -16.438 -19.422 1 98.38 116 VAL B CA 1
ATOM 2341 C C . VAL B 1 116 ? 7.68 -16.172 -19.969 1 98.38 116 VAL B C 1
ATOM 2343 O O . VAL B 1 116 ? 8.516 -15.57 -19.281 1 98.38 116 VAL B O 1
ATOM 2346 N N . PRO B 1 117 ? 7.973 -16.609 -21.219 1 98.12 117 PRO B N 1
ATOM 2347 C CA . PRO B 1 117 ? 9.297 -16.375 -21.797 1 98.12 117 PRO B CA 1
ATOM 2348 C C . PRO B 1 117 ? 9.648 -14.898 -21.906 1 98.12 117 PRO B C 1
ATOM 2350 O O . PRO B 1 117 ? 8.758 -14.062 -22.047 1 98.12 117 PRO B O 1
ATOM 2353 N N . PHE B 1 118 ? 10.969 -14.625 -21.875 1 98.19 118 PHE B N 1
ATOM 2354 C CA . PHE B 1 118 ? 11.461 -13.25 -21.875 1 98.19 118 PHE B CA 1
ATOM 2355 C C . PHE B 1 118 ? 10.891 -12.461 -23.047 1 98.19 118 PHE B C 1
ATOM 2357 O O . PHE B 1 118 ? 10.438 -11.336 -22.891 1 98.19 118 PHE B O 1
ATOM 2364 N N . GLU B 1 119 ? 10.938 -13.078 -24.219 1 97.81 119 GLU B N 1
ATOM 2365 C CA . GLU B 1 119 ? 10.484 -12.383 -25.422 1 97.81 119 GLU B CA 1
ATOM 2366 C C . GLU B 1 119 ? 9.023 -11.945 -25.281 1 97.81 119 GLU B C 1
ATOM 2368 O O . GLU B 1 119 ? 8.656 -10.859 -25.734 1 97.81 119 GLU B O 1
ATOM 2373 N N . GLU B 1 120 ? 8.25 -12.789 -24.656 1 97.38 120 GLU B N 1
ATOM 2374 C CA . GLU B 1 120 ? 6.844 -12.469 -24.453 1 97.38 120 GLU B CA 1
ATOM 2375 C C . GLU B 1 120 ? 6.684 -11.359 -23.406 1 97.38 120 GLU B C 1
ATOM 2377 O O . GLU B 1 120 ? 5.793 -10.516 -23.531 1 97.38 120 GLU B O 1
ATOM 2382 N N . THR B 1 121 ? 7.496 -11.312 -22.344 1 97.38 121 THR B N 1
ATOM 2383 C CA . THR B 1 121 ? 7.41 -10.266 -21.328 1 97.38 121 THR B CA 1
ATOM 2384 C C . THR B 1 121 ? 7.711 -8.898 -21.938 1 97.38 121 THR B C 1
ATOM 2386 O O . THR B 1 121 ? 7.102 -7.898 -21.562 1 97.38 121 THR B O 1
ATOM 2389 N N . VAL B 1 122 ? 8.656 -8.859 -22.875 1 97.56 122 VAL B N 1
ATOM 2390 C CA . VAL B 1 122 ? 9.008 -7.617 -23.547 1 97.56 122 VAL B CA 1
ATOM 2391 C C . VAL B 1 122 ? 7.805 -7.082 -24.312 1 97.56 122 VAL B C 1
ATO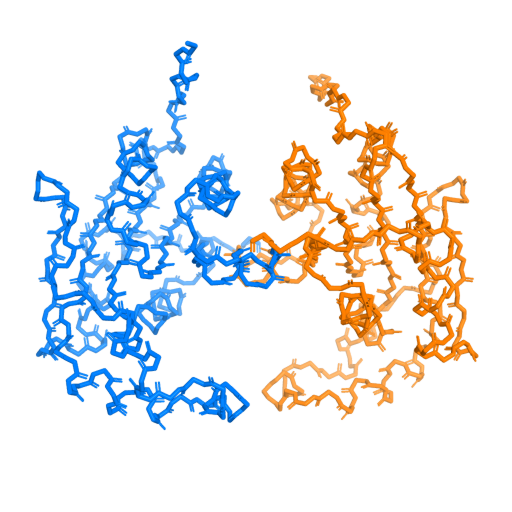M 2393 O O . VAL B 1 122 ? 7.492 -5.891 -24.234 1 97.56 122 VAL B O 1
ATOM 2396 N N . LEU B 1 123 ? 7.148 -7.988 -25.016 1 96.62 123 LEU B N 1
ATOM 2397 C CA . LEU B 1 123 ? 5.965 -7.609 -25.781 1 96.62 123 LEU B CA 1
ATOM 2398 C C . LEU B 1 123 ? 4.859 -7.098 -24.859 1 96.62 123 LEU B C 1
ATOM 2400 O O . LEU B 1 123 ? 4.246 -6.066 -25.141 1 96.62 123 LEU B O 1
ATOM 2404 N N . GLN B 1 124 ? 4.605 -7.793 -23.781 1 95.88 124 GLN B N 1
ATOM 2405 C CA . GLN B 1 124 ? 3.57 -7.414 -22.828 1 95.88 124 GLN B CA 1
ATOM 2406 C C . GLN B 1 124 ? 3.906 -6.086 -22.141 1 95.88 124 GLN B C 1
ATOM 2408 O O . GLN B 1 124 ? 3.02 -5.266 -21.906 1 95.88 124 GLN B O 1
ATOM 2413 N N . HIS B 1 125 ? 5.184 -5.887 -21.828 1 96.62 125 HIS B N 1
ATOM 2414 C CA . HIS B 1 125 ? 5.633 -4.648 -21.203 1 96.62 125 HIS B CA 1
ATOM 2415 C C . HIS B 1 125 ? 5.281 -3.438 -22.062 1 96.62 125 HIS B C 1
ATOM 2417 O O . HIS B 1 125 ? 4.828 -2.412 -21.547 1 96.62 125 HIS B O 1
ATOM 2423 N N . ALA B 1 126 ? 5.395 -3.564 -23.312 1 95.12 126 ALA B N 1
ATOM 2424 C CA . ALA B 1 126 ? 5.184 -2.467 -24.25 1 95.12 126 ALA B CA 1
ATOM 2425 C C . ALA B 1 126 ? 3.721 -2.043 -24.281 1 95.12 126 ALA B C 1
ATOM 2427 O O . ALA B 1 126 ? 3.393 -0.952 -24.766 1 95.12 126 ALA B O 1
ATOM 2428 N N . THR B 1 127 ? 2.805 -2.908 -23.797 1 93.25 127 THR B N 1
ATOM 2429 C CA . THR B 1 127 ? 1.375 -2.633 -23.859 1 93.25 127 THR B CA 1
ATOM 2430 C C . THR B 1 127 ? 0.892 -1.955 -22.578 1 93.25 127 THR B C 1
ATOM 2432 O O . THR B 1 127 ? -0.267 -1.546 -22.484 1 93.25 127 THR B O 1
ATOM 2435 N N . LYS B 1 128 ? 1.749 -1.759 -21.531 1 91.06 128 LYS B N 1
ATOM 2436 C CA . LYS B 1 128 ? 1.342 -1.131 -20.281 1 91.06 128 LYS B CA 1
ATOM 2437 C C . LYS B 1 128 ? 0.854 0.296 -20.516 1 91.06 128 LYS B C 1
ATOM 2439 O O . LYS B 1 128 ? 1.425 1.028 -21.328 1 91.06 128 LYS B O 1
ATOM 2444 N N . PRO B 1 129 ? -0.192 0.705 -19.812 1 85.19 129 PRO B N 1
ATOM 2445 C CA . PRO B 1 129 ? -0.793 2.018 -20.062 1 85.19 129 PRO B CA 1
ATOM 2446 C C . PRO B 1 129 ? 0.014 3.16 -19.453 1 85.19 129 PRO B C 1
ATOM 2448 O O . PRO B 1 129 ? -0.209 4.328 -19.781 1 85.19 129 PRO B O 1
ATOM 2451 N N . ASP B 1 130 ? 0.993 2.924 -18.656 1 86.25 130 ASP B N 1
ATOM 2452 C CA . ASP B 1 130 ? 1.758 3.949 -17.953 1 86.25 130 ASP B CA 1
ATOM 2453 C C . ASP B 1 130 ? 2.932 4.438 -18.797 1 86.25 130 ASP B C 1
ATOM 2455 O O . ASP B 1 130 ? 4.023 3.869 -18.734 1 86.25 130 ASP B O 1
ATOM 2459 N N . ALA B 1 131 ? 2.777 5.539 -19.391 1 86 131 ALA B N 1
ATOM 2460 C CA . ALA B 1 131 ? 3.787 6.074 -20.297 1 86 131 ALA B CA 1
ATOM 2461 C C . ALA B 1 131 ? 5.055 6.465 -19.547 1 86 131 ALA B C 1
ATOM 2463 O O . ALA B 1 131 ? 6.168 6.266 -20.047 1 86 131 ALA B O 1
ATOM 2464 N N . GLU B 1 132 ? 4.816 7.004 -18.422 1 85.44 132 GLU B N 1
ATOM 2465 C CA . GLU B 1 132 ? 5.973 7.406 -17.625 1 85.44 132 GLU B CA 1
ATOM 2466 C C . GLU B 1 132 ? 6.801 6.191 -17.203 1 85.44 132 GLU B C 1
ATOM 2468 O O . GLU B 1 132 ? 8.031 6.227 -17.25 1 85.44 132 GLU B O 1
ATOM 2473 N N . TYR B 1 133 ? 6.113 5.188 -16.875 1 88.06 133 TYR B N 1
ATOM 2474 C CA . TYR B 1 133 ? 6.789 3.949 -16.484 1 88.06 133 TYR B CA 1
ATOM 2475 C C . TYR B 1 133 ? 7.582 3.385 -17.656 1 88.06 133 TYR B C 1
ATOM 2477 O O . TYR B 1 133 ? 8.719 2.932 -17.484 1 88.06 133 TYR B O 1
ATOM 2485 N N . LEU B 1 134 ? 7.055 3.465 -18.844 1 90.62 134 LEU B N 1
ATOM 2486 C CA . LEU B 1 134 ? 7.688 2.914 -20.047 1 90.62 134 LEU B CA 1
ATOM 2487 C C . LEU B 1 134 ? 8.938 3.709 -20.406 1 90.62 134 LEU B C 1
ATOM 2489 O O . LEU B 1 134 ? 9.859 3.172 -21.031 1 90.62 134 LEU B O 1
ATOM 2493 N N . THR B 1 135 ? 8.938 4.957 -19.984 1 92.12 135 THR B N 1
ATOM 2494 C CA . THR B 1 135 ? 10.094 5.801 -20.266 1 92.12 135 THR B CA 1
ATOM 2495 C C . THR B 1 135 ? 11.258 5.445 -19.344 1 92.12 135 THR B C 1
ATOM 2497 O O . THR B 1 135 ? 12.422 5.605 -19.719 1 92.12 135 THR B O 1
ATOM 2500 N N . HIS B 1 136 ? 10.938 4.816 -18.219 1 91.62 136 HIS B N 1
ATOM 2501 C CA . HIS B 1 136 ? 11.961 4.59 -17.219 1 91.62 136 HIS B CA 1
ATOM 2502 C C . HIS B 1 136 ? 12.383 3.125 -17.172 1 91.62 136 HIS B C 1
ATOM 2504 O O . HIS B 1 136 ? 13.438 2.793 -16.625 1 91.62 136 HIS B O 1
ATOM 2510 N N . VAL B 1 137 ? 11.562 2.24 -17.656 1 94.25 137 VAL B N 1
ATOM 2511 C CA . VAL B 1 137 ? 11.844 0.81 -17.672 1 94.25 137 VAL B CA 1
ATOM 2512 C C . VAL B 1 137 ? 11.914 0.305 -19.109 1 94.25 137 VAL B C 1
ATOM 2514 O O . VAL B 1 137 ? 10.898 0.264 -19.812 1 94.25 137 VAL B O 1
ATOM 2517 N N . ASN B 1 138 ? 13.086 -0.064 -19.5 1 94.25 138 ASN B N 1
ATOM 2518 C CA . ASN B 1 138 ? 13.297 -0.555 -20.859 1 94.25 138 ASN B CA 1
ATOM 2519 C C . ASN B 1 138 ? 13.625 -2.045 -20.875 1 94.25 138 ASN B C 1
ATOM 2521 O O . ASN B 1 138 ? 13.602 -2.701 -19.828 1 94.25 138 ASN B O 1
ATOM 2525 N N . GLU B 1 139 ? 13.891 -2.559 -22.016 1 95.69 139 GLU B N 1
ATOM 2526 C CA . GLU B 1 139 ? 14.156 -3.984 -22.172 1 95.69 139 GLU B CA 1
ATOM 2527 C C . GLU B 1 139 ? 15.359 -4.418 -21.344 1 95.69 139 GLU B C 1
ATOM 2529 O O . GLU B 1 139 ? 15.391 -5.535 -20.812 1 95.69 139 GLU B O 1
ATOM 2534 N N . GLY B 1 140 ? 16.344 -3.568 -21.25 1 96.75 140 GLY B N 1
ATOM 2535 C CA . GLY B 1 140 ? 17.5 -3.863 -20.422 1 96.75 140 GLY B CA 1
ATOM 2536 C C . GLY B 1 140 ? 17.141 -4.109 -18.969 1 96.75 140 GLY B C 1
ATOM 2537 O O . GLY B 1 140 ? 17.656 -5.035 -18.344 1 96.75 140 GLY B O 1
ATOM 2538 N N . HIS B 1 141 ? 16.25 -3.307 -18.422 1 96.56 141 HIS B N 1
ATOM 2539 C CA . HIS B 1 141 ? 15.766 -3.52 -17.062 1 96.56 141 HIS B CA 1
ATOM 2540 C C . HIS B 1 141 ? 15.07 -4.871 -16.922 1 96.56 141 HIS B C 1
ATOM 2542 O O . HIS B 1 141 ? 15.344 -5.625 -15.992 1 96.56 141 HIS B O 1
ATOM 2548 N N . LEU B 1 142 ? 14.234 -5.141 -17.922 1 97.44 142 LEU B N 1
ATOM 2549 C CA . LEU B 1 142 ? 13.508 -6.402 -17.906 1 97.44 142 LEU B CA 1
ATOM 2550 C C . LEU B 1 142 ? 14.469 -7.586 -17.922 1 97.44 142 LEU B C 1
ATOM 2552 O O . LEU B 1 142 ? 14.258 -8.57 -17.219 1 97.44 142 LEU B O 1
ATOM 2556 N N . ARG B 1 143 ? 15.477 -7.48 -18.734 1 97.75 143 ARG B N 1
ATOM 2557 C CA . ARG B 1 143 ? 16.453 -8.547 -18.844 1 97.75 143 ARG B CA 1
ATOM 2558 C C . ARG B 1 143 ? 17.203 -8.75 -17.531 1 97.75 143 ARG B C 1
ATOM 2560 O O . ARG B 1 143 ? 17.422 -9.883 -17.109 1 97.75 143 ARG B O 1
ATOM 2567 N N . ASN B 1 144 ? 17.516 -7.637 -16.891 1 97.06 144 ASN B N 1
ATOM 2568 C CA . ASN B 1 144 ? 18.219 -7.699 -15.609 1 97.06 144 ASN B CA 1
ATOM 2569 C C . ASN B 1 144 ? 17.359 -8.336 -14.523 1 97.06 144 ASN B C 1
ATOM 2571 O O . ASN B 1 144 ? 17.891 -8.984 -13.617 1 97.06 144 ASN B O 1
ATOM 2575 N N . TRP B 1 145 ? 16.094 -8.203 -14.688 1 97.19 145 TRP B N 1
ATOM 2576 C CA . TRP B 1 145 ? 15.172 -8.688 -13.656 1 97.19 145 TRP B CA 1
ATOM 2577 C C . TRP B 1 145 ? 14.742 -10.117 -13.938 1 97.19 145 TRP B C 1
ATOM 2579 O O . TRP B 1 145 ? 14.281 -10.82 -13.031 1 97.19 145 TRP B O 1
ATOM 2589 N N . TYR B 1 146 ? 14.914 -10.523 -15.164 1 98.56 146 TYR B N 1
ATOM 2590 C CA . TYR B 1 146 ? 14.336 -11.789 -15.594 1 98.56 146 TYR B CA 1
ATOM 2591 C C . TYR B 1 146 ? 15.109 -12.969 -15.016 1 98.56 146 TYR B C 1
ATOM 2593 O O . TYR B 1 146 ? 16.344 -13.023 -15.125 1 98.56 146 TYR B O 1
ATOM 2601 N N . ARG B 1 147 ? 14.406 -13.859 -14.398 1 98.12 147 ARG B N 1
ATOM 2602 C CA . ARG B 1 147 ? 14.93 -15.148 -13.945 1 98.12 147 ARG B CA 1
ATOM 2603 C C . ARG B 1 147 ? 14.039 -16.297 -14.43 1 98.12 147 ARG B C 1
ATOM 2605 O O . ARG B 1 147 ? 12.891 -16.422 -14 1 98.12 147 ARG B O 1
ATOM 2612 N N . GLU B 1 148 ? 14.641 -17.047 -15.266 1 97.25 148 GLU B N 1
ATOM 2613 C CA . GLU B 1 148 ? 13.875 -18.156 -15.844 1 97.25 148 GLU B CA 1
ATOM 2614 C C . GLU B 1 148 ? 13.492 -19.172 -14.781 1 97.25 148 GLU B C 1
ATOM 2616 O O . GLU B 1 148 ? 14.359 -19.719 -14.102 1 97.25 148 GLU B O 1
ATOM 2621 N N . LYS B 1 149 ? 12.172 -19.422 -14.539 1 97.19 149 LYS B N 1
ATOM 2622 C CA . LYS B 1 149 ? 11.625 -20.453 -13.656 1 97.19 149 LYS B CA 1
ATOM 2623 C C . LYS B 1 149 ? 12.219 -20.328 -12.258 1 97.19 149 LYS B C 1
ATOM 2625 O O . LYS B 1 149 ? 12.734 -21.312 -11.711 1 97.19 149 LYS B O 1
ATOM 2630 N N . ASP B 1 150 ? 12.18 -19.109 -11.758 1 98.38 150 ASP B N 1
ATOM 2631 C CA . ASP B 1 150 ? 12.633 -18.859 -10.398 1 98.38 150 ASP B CA 1
ATOM 2632 C C . ASP B 1 150 ? 11.633 -19.391 -9.375 1 98.38 150 ASP B C 1
ATOM 2634 O O . ASP B 1 150 ? 11.047 -18.625 -8.602 1 98.38 150 ASP B O 1
ATOM 2638 N N . LEU B 1 151 ? 11.594 -20.688 -9.281 1 98.44 151 LEU B N 1
ATOM 2639 C CA . LEU B 1 151 ? 10.547 -21.359 -8.531 1 98.44 151 LEU B CA 1
ATOM 2640 C C . LEU B 1 151 ? 10.898 -21.438 -7.047 1 98.44 151 LEU B C 1
ATOM 2642 O O . LEU B 1 151 ? 12.078 -21.516 -6.688 1 98.44 151 LEU B O 1
ATOM 2646 N N . LEU B 1 152 ? 9.898 -21.391 -6.234 1 98.06 152 LEU B N 1
ATOM 2647 C CA . LEU B 1 152 ? 10.07 -21.672 -4.812 1 98.06 152 LEU B CA 1
ATOM 2648 C C . LEU B 1 152 ? 10.438 -23.125 -4.578 1 98.06 152 LEU B C 1
ATOM 2650 O O . LEU B 1 152 ? 10.102 -24 -5.387 1 98.06 152 LEU B O 1
ATOM 2654 N N . PRO B 1 153 ? 11.055 -23.422 -3.457 1 94.88 153 PRO B N 1
ATOM 2655 C CA . PRO B 1 153 ? 11.445 -24.812 -3.18 1 94.88 153 PRO B CA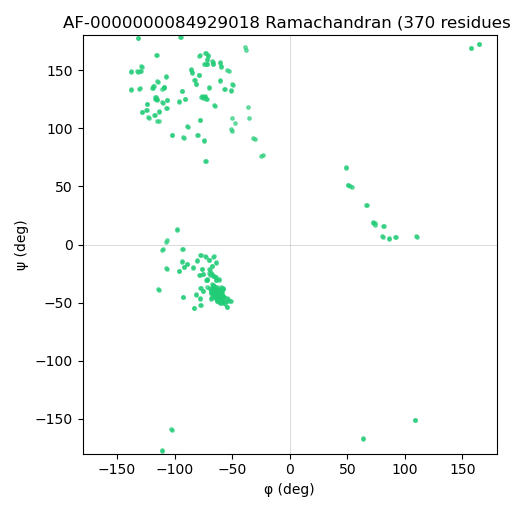 1
ATOM 2656 C C . PRO B 1 153 ? 10.25 -25.703 -2.863 1 94.88 153 PRO B C 1
ATOM 2658 O O . PRO B 1 153 ? 9.156 -25.203 -2.592 1 94.88 153 PRO B O 1
ATOM 2661 N N . ASN B 1 154 ? 10.438 -27.062 -3.02 1 92.88 154 ASN B N 1
ATOM 2662 C CA . ASN B 1 154 ? 9.539 -28.109 -2.576 1 92.88 154 ASN B CA 1
ATOM 2663 C C . ASN B 1 154 ? 8.297 -28.203 -3.459 1 92.88 154 ASN B C 1
ATOM 2665 O O . ASN B 1 154 ? 7.246 -28.688 -3.021 1 92.88 154 ASN B O 1
ATOM 2669 N N . GLY B 1 155 ? 8.383 -27.609 -4.629 1 92.88 155 GLY B N 1
ATOM 2670 C CA . GLY B 1 155 ? 7.27 -27.75 -5.559 1 92.88 155 GLY B CA 1
ATOM 2671 C C . GLY B 1 155 ? 6.004 -27.062 -5.078 1 92.88 155 GLY B C 1
ATOM 2672 O O . GLY B 1 155 ? 4.898 -27.547 -5.32 1 92.88 155 GLY B O 1
ATOM 2673 N N . LEU B 1 156 ? 6.137 -25.984 -4.414 1 96.06 156 LEU B N 1
ATOM 2674 C CA . LEU B 1 156 ? 5.039 -25.266 -3.777 1 96.06 156 LEU B CA 1
ATOM 2675 C C . LEU B 1 156 ? 4.113 -24.656 -4.82 1 96.06 156 LEU B C 1
ATOM 2677 O O . LEU B 1 156 ? 2.928 -24.438 -4.559 1 96.06 156 LEU B O 1
ATOM 2681 N N . GLU B 1 157 ? 4.621 -24.406 -5.988 1 98.69 157 GLU B N 1
ATOM 2682 C CA . GLU B 1 157 ? 3.883 -23.562 -6.934 1 98.69 157 GLU B CA 1
ATOM 2683 C C . GLU B 1 157 ? 3.35 -24.391 -8.102 1 98.69 157 GLU B C 1
ATOM 2685 O O . GLU B 1 157 ? 4.031 -25.297 -8.594 1 98.69 157 GLU B O 1
ATOM 2690 N N . THR B 1 158 ? 2.156 -24.172 -8.453 1 98.69 158 THR B N 1
ATOM 2691 C CA . THR B 1 158 ? 1.658 -24.578 -9.766 1 98.69 158 THR B CA 1
ATOM 2692 C C . THR B 1 158 ? 2.182 -23.625 -10.844 1 98.69 158 THR B C 1
ATOM 2694 O O . THR B 1 158 ? 2.029 -22.406 -10.742 1 98.69 158 THR B O 1
ATOM 2697 N N . VAL B 1 159 ? 2.795 -24.203 -11.852 1 98.69 159 VAL B N 1
ATOM 2698 C CA . VAL B 1 159 ? 3.348 -23.375 -12.93 1 98.69 159 VAL B CA 1
ATOM 2699 C C . VAL B 1 159 ? 2.299 -23.188 -14.023 1 98.69 159 VAL B C 1
ATOM 2701 O O . VAL B 1 159 ? 1.712 -24.156 -14.508 1 98.69 159 VAL B O 1
ATOM 2704 N N . ILE B 1 160 ? 2.02 -21.969 -14.359 1 98.69 160 ILE B N 1
ATOM 2705 C CA . ILE B 1 160 ? 1.105 -21.625 -15.438 1 98.69 160 ILE B CA 1
ATOM 2706 C C . ILE B 1 160 ? 1.89 -21.016 -16.594 1 98.69 160 ILE B C 1
ATOM 2708 O O . ILE B 1 160 ? 2.557 -19.984 -16.438 1 98.69 160 ILE B O 1
ATOM 2712 N N . ASP B 1 161 ? 1.827 -21.547 -17.75 1 96.56 161 ASP B N 1
ATOM 2713 C CA . ASP B 1 161 ? 2.662 -21.109 -18.859 1 96.56 161 ASP B CA 1
ATOM 2714 C C . ASP B 1 161 ? 1.923 -20.094 -19.734 1 96.56 161 ASP B C 1
ATOM 2716 O O . ASP B 1 161 ? 0.782 -19.734 -19.438 1 96.56 161 ASP B O 1
ATOM 2720 N N . VAL B 1 162 ? 2.602 -19.609 -20.75 1 94.38 162 VAL B N 1
ATOM 2721 C CA . VAL B 1 162 ? 2.182 -18.469 -21.547 1 94.38 162 VAL B CA 1
ATOM 2722 C C . VAL B 1 162 ? 0.961 -18.844 -22.391 1 94.38 162 VAL B C 1
ATOM 2724 O O . VAL B 1 162 ? 0.241 -17.969 -22.875 1 94.38 162 VAL B O 1
ATOM 2727 N N . ALA B 1 163 ? 0.634 -20.125 -22.516 1 95.75 163 ALA B N 1
ATOM 2728 C CA . ALA B 1 163 ? -0.506 -20.578 -23.312 1 95.75 163 ALA B CA 1
ATOM 2729 C C . ALA B 1 163 ? -1.821 -20.312 -22.578 1 95.75 163 ALA B C 1
ATOM 2731 O O . ALA B 1 163 ? -2.883 -20.266 -23.203 1 95.75 163 ALA B O 1
ATOM 2732 N N . SER B 1 164 ? -1.802 -20.234 -21.281 1 97.19 164 SER B N 1
ATOM 2733 C CA . SER B 1 164 ? -2.994 -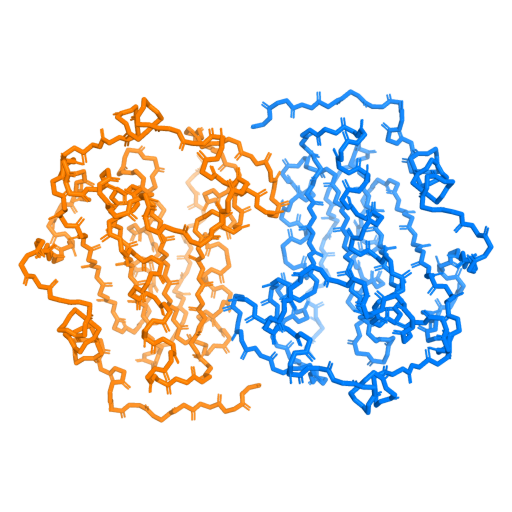19.922 -20.5 1 97.19 164 SER B CA 1
ATOM 2734 C C . SER B 1 164 ? -3.379 -18.453 -20.656 1 97.19 164 SER B C 1
ATOM 2736 O O . SER B 1 164 ? -2.564 -17.562 -20.406 1 97.19 164 SER B O 1
ATOM 2738 N N . THR B 1 165 ? -4.598 -18.172 -21.047 1 97.5 165 THR B N 1
ATOM 2739 C CA . THR B 1 165 ? -5.078 -16.797 -21.156 1 97.5 165 THR B CA 1
ATOM 2740 C C . THR B 1 165 ? -5.316 -16.203 -19.766 1 97.5 165 THR B C 1
ATOM 2742 O O . THR B 1 165 ? -5.363 -16.922 -18.766 1 97.5 165 THR B O 1
ATOM 2745 N N . LEU B 1 166 ? -5.43 -14.945 -19.75 1 97.88 166 LEU B N 1
ATOM 2746 C CA . LEU B 1 166 ? -5.754 -14.258 -18.5 1 97.88 166 LEU B CA 1
ATOM 2747 C C . LEU B 1 166 ? -7.02 -14.836 -17.875 1 97.88 166 LEU B C 1
ATOM 2749 O O . LEU B 1 166 ? -7.039 -15.172 -16.688 1 97.88 166 LEU B O 1
ATOM 2753 N N . ASP B 1 167 ? -8.047 -14.961 -18.703 1 98.31 167 ASP B N 1
ATOM 2754 C CA . ASP B 1 167 ? -9.336 -15.453 -18.203 1 98.31 167 ASP B CA 1
ATOM 2755 C C . ASP B 1 167 ? -9.219 -16.891 -17.703 1 98.31 167 ASP B C 1
ATOM 2757 O O . ASP B 1 167 ? -9.766 -17.219 -16.641 1 98.31 167 ASP B O 1
ATOM 2761 N N . ASP B 1 168 ? -8.477 -17.734 -18.406 1 98.56 168 ASP B N 1
ATOM 2762 C CA . ASP B 1 168 ? -8.281 -19.125 -17.984 1 98.56 168 ASP B CA 1
ATOM 2763 C C . ASP B 1 168 ? -7.543 -19.188 -16.641 1 98.56 168 ASP B C 1
ATOM 2765 O O . ASP B 1 168 ? -7.898 -19.984 -15.773 1 98.56 168 ASP B O 1
ATOM 2769 N N . THR B 1 169 ? -6.508 -18.391 -16.547 1 98.81 169 THR B N 1
ATOM 2770 C CA . THR B 1 169 ? -5.707 -18.359 -15.328 1 98.81 169 THR B CA 1
ATOM 2771 C C . THR B 1 169 ? -6.555 -17.906 -14.141 1 98.81 169 THR B C 1
ATOM 2773 O O . THR B 1 169 ? -6.523 -18.547 -13.078 1 98.81 169 THR B O 1
ATOM 2776 N N . VAL B 1 170 ? -7.367 -16.844 -14.281 1 98.88 170 VAL B N 1
ATOM 2777 C CA . VAL B 1 170 ? -8.234 -16.328 -13.234 1 98.88 170 VAL B CA 1
ATOM 2778 C C . VAL B 1 170 ? -9.242 -17.406 -12.82 1 98.88 170 VAL B C 1
ATOM 2780 O O . VAL B 1 170 ? -9.438 -17.656 -11.633 1 98.88 170 VAL B O 1
ATOM 2783 N N . GLN B 1 171 ? -9.836 -18.047 -13.812 1 98.62 171 GLN B N 1
ATOM 2784 C CA . GLN B 1 171 ? -10.82 -19.094 -13.531 1 98.62 171 GLN B CA 1
ATOM 2785 C C . GLN B 1 171 ? -10.188 -20.266 -12.789 1 98.62 171 GLN B C 1
ATOM 2787 O O . GLN B 1 171 ? -10.789 -20.812 -11.859 1 98.62 171 GLN B O 1
ATOM 2792 N N . GLN B 1 172 ? -9.008 -20.641 -13.234 1 98.81 172 GLN B N 1
ATOM 2793 C CA . GLN B 1 172 ? -8.289 -21.734 -12.578 1 98.81 172 GLN B CA 1
ATOM 2794 C C . GLN B 1 172 ? -8.023 -21.406 -11.109 1 98.81 172 GLN B C 1
ATOM 2796 O O . GLN B 1 172 ? -8.258 -22.234 -10.227 1 98.81 172 GLN B O 1
ATOM 2801 N N . ILE B 1 173 ? -7.562 -20.203 -10.844 1 98.94 173 ILE B N 1
ATOM 2802 C CA . ILE B 1 173 ? -7.207 -19.812 -9.484 1 98.94 173 ILE B CA 1
ATOM 2803 C C . ILE B 1 173 ? -8.469 -19.719 -8.625 1 98.94 173 ILE B C 1
ATOM 2805 O O . ILE B 1 173 ? -8.477 -20.172 -7.477 1 98.94 173 ILE B O 1
ATOM 2809 N N . LEU B 1 174 ? -9.57 -19.156 -9.172 1 98.88 174 LEU B N 1
ATOM 2810 C CA . LEU B 1 174 ? -10.836 -19.078 -8.445 1 98.88 174 LEU B CA 1
ATOM 2811 C C . LEU B 1 174 ? -11.305 -20.469 -8.039 1 98.88 174 LEU B C 1
ATOM 2813 O O . LEU B 1 174 ? -11.711 -20.688 -6.895 1 98.88 174 LEU B O 1
ATOM 2817 N N . ALA B 1 175 ? -11.227 -21.391 -8.961 1 98.75 175 ALA B N 1
ATOM 2818 C CA . ALA B 1 175 ? -11.695 -22.75 -8.719 1 98.75 175 ALA B CA 1
ATOM 2819 C C . ALA B 1 175 ? -10.805 -23.469 -7.711 1 98.75 175 ALA B C 1
ATOM 2821 O O . ALA B 1 175 ? -11.297 -24.031 -6.738 1 98.75 175 ALA B O 1
ATOM 2822 N N . GLU B 1 176 ? -9.5 -23.391 -7.859 1 98.81 176 GLU B N 1
ATOM 2823 C CA . GLU B 1 176 ? -8.562 -24.141 -7.031 1 98.81 176 GLU B CA 1
ATOM 2824 C C . GLU B 1 176 ? -8.492 -23.578 -5.617 1 98.81 176 GLU B C 1
ATOM 2826 O O . GLU B 1 176 ? -8.258 -24.312 -4.656 1 98.81 176 GLU B O 1
ATOM 2831 N N . SER B 1 177 ? -8.711 -22.281 -5.461 1 98.69 177 SER B N 1
ATOM 2832 C CA . SER B 1 177 ? -8.695 -21.656 -4.145 1 98.69 177 SER B CA 1
ATOM 2833 C C . SER B 1 177 ? -10.047 -21.797 -3.447 1 98.69 177 SER B C 1
ATOM 2835 O O . SER B 1 177 ? -10.156 -21.562 -2.242 1 98.69 177 SER B O 1
ATOM 2837 N N . GLY B 1 178 ? -11.078 -22.062 -4.254 1 98.5 178 GLY B N 1
ATOM 2838 C CA . GLY B 1 178 ? -12.43 -22.156 -3.715 1 98.5 178 GLY B CA 1
ATOM 2839 C C . GLY B 1 178 ? -13.133 -20.828 -3.627 1 98.5 178 GLY B C 1
ATOM 2840 O O . GLY B 1 178 ? -14.258 -20.734 -3.123 1 98.5 178 GLY B O 1
ATOM 2841 N N . LEU B 1 179 ? -12.555 -19.797 -4.105 1 98.5 179 LEU B N 1
ATOM 2842 C CA . LEU B 1 179 ? -13.148 -18.469 -4.039 1 98.5 179 LEU B CA 1
ATOM 2843 C C . LEU B 1 179 ? -14.445 -18.406 -4.844 1 98.5 179 LEU B C 1
ATOM 2845 O O . LEU B 1 179 ? -15.328 -17.609 -4.543 1 98.5 179 LEU B O 1
ATOM 2849 N N . ASP B 1 180 ? -14.5 -19.203 -5.902 1 97.75 180 ASP B N 1
ATOM 2850 C CA . ASP B 1 180 ? -15.695 -19.188 -6.738 1 97.75 180 ASP B CA 1
ATOM 2851 C C . ASP B 1 180 ? -16.906 -19.719 -5.977 1 97.75 180 ASP B C 1
ATOM 2853 O O . ASP B 1 180 ? -18.047 -19.578 -6.434 1 97.75 180 ASP B O 1
ATOM 2857 N N . GLY B 1 181 ? -16.734 -20.297 -4.777 1 97.25 181 GLY B N 1
ATOM 2858 C CA . GLY B 1 181 ? -17.828 -20.797 -3.949 1 97.25 181 GLY B CA 1
ATOM 2859 C C . GLY B 1 181 ? -18.094 -19.922 -2.734 1 97.25 181 GLY B C 1
ATOM 2860 O O . GLY B 1 181 ? -18.875 -20.297 -1.86 1 97.25 181 GLY B O 1
ATOM 2861 N N . ILE B 1 182 ? -17.422 -18.891 -2.57 1 97.25 182 ILE B N 1
ATOM 2862 C CA . ILE B 1 182 ? -17.531 -17.984 -1.429 1 97.25 182 ILE B CA 1
ATOM 2863 C C . ILE B 1 182 ? -18.172 -16.672 -1.869 1 97.25 182 ILE B C 1
ATOM 2865 O O . ILE B 1 182 ? -17.797 -16.109 -2.904 1 97.25 182 ILE B O 1
ATOM 2869 N N . LEU B 1 183 ? -19.094 -16.125 -1.193 1 96 183 LEU B N 1
ATOM 2870 C CA . LEU B 1 183 ? -19.734 -14.852 -1.502 1 96 183 LEU B CA 1
ATOM 2871 C C . LEU B 1 183 ? -18.875 -13.688 -1.006 1 96 183 LEU B C 1
ATOM 2873 O O . LEU B 1 183 ? -18.312 -13.75 0.088 1 96 183 LEU B O 1
ATOM 2877 N N . PRO B 1 184 ? -18.781 -12.672 -1.81 1 95.88 184 PRO B N 1
ATOM 2878 C CA . PRO B 1 184 ? -18.062 -11.492 -1.338 1 95.88 184 PRO B CA 1
ATOM 2879 C C . PRO B 1 184 ? -18.766 -10.789 -0.178 1 95.88 184 PRO B C 1
ATOM 2881 O O . PRO B 1 184 ? -19.984 -10.969 0.01 1 95.88 184 PRO B O 1
ATOM 2884 N N . ILE B 1 185 ? -18.031 -10.078 0.607 1 96 185 ILE B N 1
ATOM 2885 C CA . ILE B 1 185 ? -18.547 -9.25 1.693 1 96 185 ILE B CA 1
ATOM 2886 C C . ILE B 1 185 ? -18.219 -7.777 1.418 1 96 185 ILE B C 1
ATOM 2888 O O . ILE B 1 185 ? -17.078 -7.43 1.115 1 96 185 ILE B O 1
ATOM 2892 N N . ASP B 1 186 ? -19.281 -6.965 1.465 1 94.5 186 ASP B N 1
ATOM 2893 C CA . ASP B 1 186 ? -19.094 -5.535 1.244 1 94.5 186 ASP B CA 1
ATOM 2894 C C . ASP B 1 186 ? -18.453 -4.875 2.457 1 94.5 186 ASP B C 1
ATOM 2896 O O . ASP B 1 186 ? -19.141 -4.395 3.355 1 94.5 186 ASP B O 1
ATOM 2900 N N . ARG B 1 187 ? -17.203 -4.848 2.445 1 91.69 187 ARG B N 1
ATOM 2901 C CA . ARG B 1 187 ? -16.406 -4.316 3.555 1 91.69 187 ARG B CA 1
ATOM 2902 C C . ARG B 1 187 ? -16.25 -2.805 3.434 1 91.69 187 ARG B C 1
ATOM 2904 O O . ARG B 1 187 ? -16.234 -2.264 2.328 1 91.69 187 ARG B O 1
#

Foldseek 3Di:
DPDPLPAAFAAQQAEEEEEAEAALLCQVVLLVVLCVVLDPLEEEQELCCQACVPVNHDDDAPDPSLVVSLVVCRVSRNVPGHYYYYYNQFQVRNQVSVVSSVVRYHHHYAYAYRQEDLVVSQVSLVVDPDPVVPVVDHSVNRVVRHDGCSDHPPCRYDYDYPPQDSVNSSVVCCVRRVSVVDHHDDD/DPPPLPAAFAAQQAEEEEEAEAALLCQVVLLVVLCVVLDPLEEEQELCCQACVPVNHDDDAPDPSLVVSLVVCRVSRNVPGHYYYYYNQFQVRNQVSVVSSVVRYHHHYAYAYRQEDLVVSQVSLVVDPDPVVPVVDHSVNRVVRDDGCSDHPPCRYDYDYPPQDSVNSSVVCCVRRVSVVDHHDDD

Solvent-accessible surface area (backbone atoms only — not comparable to full-atom values): 20247 Å² total; per-residue (Å²): 131,81,72,72,76,72,61,76,29,43,37,70,84,24,34,40,34,38,35,29,29,44,80,53,46,44,50,69,58,36,53,50,47,43,34,67,74,56,39,39,39,42,24,41,49,41,46,61,52,48,20,47,62,25,37,44,37,54,96,51,80,86,36,69,47,61,58,48,53,51,50,50,50,43,52,41,23,62,70,66,19,25,40,36,38,32,33,52,65,51,32,95,62,36,37,66,62,51,51,50,52,58,69,23,38,53,28,49,70,44,38,34,31,36,50,52,58,68,73,55,21,54,58,47,48,72,66,55,86,50,64,70,56,55,74,73,50,50,69,68,54,51,57,73,65,53,56,87,82,60,64,54,75,90,71,60,48,49,76,43,48,70,84,55,47,66,68,54,49,31,51,50,50,30,58,76,53,45,52,74,80,52,81,56,45,92,75,131,82,72,74,77,73,63,76,29,43,39,70,84,24,35,40,36,39,34,29,30,43,78,52,45,46,52,68,57,37,54,50,46,41,33,67,73,58,36,40,40,43,24,41,50,40,48,59,52,50,20,47,61,25,38,43,37,54,97,51,78,85,35,68,46,61,58,48,53,51,51,50,50,42,51,40,22,61,69,67,19,24,38,36,39,33,34,53,65,50,32,96,61,36,35,68,61,51,51,50,52,56,70,23,39,53,29,48,68,44,39,36,32,38,50,50,56,69,74,55,19,54,59,45,48,71,67,55,88,50,62,70,56,55,73,73,50,50,68,69,54,51,57,72,64,53,58,86,82,60,62,54,76,89,71,60,49,50,76,43,49,72,85,57,48,66,68,54,49,33,53,48,50,30,57,77,53,43,52,76,78,52,81,57,45,92,74

Radius of gyration: 20.87 Å; Cα contacts (8 Å, |Δi|>4): 659; chains: 2; bounding box: 42×59×53 Å

Organism: Streptomyces venezuelae (strain ATCC 10712 / CBS 650.69 / DSM 40230 / JCM 4526 / NBRC 13096 / PD 04745) (NCBI:txid953739)

InterPro domains:
  IPR027417 P-loop containing nucleoside triphosphate hydrolase [G3DSA:3.40.50.300] (10-179)
  IPR027417 P-loop containing nucleoside triphosphate hydrolase [SSF52540] (14-175)